Protein 4QRK (pdb70)

B-factor: mean 39.89, std 17.58, range [16.45, 137.85]

Foldseek 3Di:
DWDKDKDFDAQVQAQAEEEEEAAEEAEEEEEADDDGQMKMKTWRDPQQPKDWDWDHDPNYIYIYIHGRDPVDDDDDPPPTHTYMHYYGHQPGEYEYEYEYHYYEYEYECQRHLYAEYHYEEYYEAEYENAHPHPAAHEYEYEYEAEEYEYEYHQPAKEKEQEEEQAEEEAEPQWDDDPHRITIHPRHPPHPYYYYYYYYYHHYYYYYYYD

Radius of gyration: 17.52 Å; Cα contacts (8 Å, |Δi|>4): 614; chains: 1; bounding box: 45×30×48 Å

Structure (mmCIF, N/CA/C/O backbone):
data_4QRK
#
_entry.id   4QRK
#
_cell.length_a   72.348
_cell.length_b   72.348
_cell.length_c   109.470
_cell.angle_alpha   90.000
_cell.angle_beta   90.000
_cell.angle_gamma   120.000
#
_symmetry.space_group_name_H-M   'P 61'
#
loop_
_entity.id
_entity.type
_entity.pdbx_description
1 polymer 'Hypothetical protein'
2 non-polymer 'CALCIUM ION'
3 non-polymer 'ACETATE ION'
4 water water
#
loop_
_atom_site.group_PDB
_atom_site.id
_atom_site.type_symbol
_atom_site.label_atom_id
_atom_site.label_alt_id
_atom_site.label_comp_id
_atom_site.label_asym_id
_atom_site.label_entity_id
_atom_site.label_seq_id
_atom_site.pdbx_PDB_ins_code
_atom_site.Cartn_x
_atom_site.Cartn_y
_atom_site.Cartn_z
_atom_site.occupancy
_atom_site.B_iso_or_equiv
_atom_site.auth_seq_id
_atom_site.auth_comp_id
_atom_site.auth_asym_id
_atom_site.auth_atom_id
_atom_site.pdbx_PDB_model_num
ATOM 1 N N . LYS A 1 9 ? -0.089 9.159 -4.324 1.00 67.32 36 LYS A N 1
ATOM 2 C CA . LYS A 1 9 ? 1.328 8.794 -4.293 1.00 61.58 36 LYS A CA 1
ATOM 3 C C . LYS A 1 9 ? 2.161 9.979 -3.813 1.00 45.63 36 LYS A C 1
ATOM 4 O O . LYS A 1 9 ? 2.177 11.034 -4.447 1.00 47.62 36 LYS A O 1
ATOM 10 N N . PRO A 1 10 ? 2.864 9.814 -2.690 1.00 47.46 37 PRO A N 1
ATOM 11 C CA . PRO A 1 10 ? 3.708 10.936 -2.261 1.00 40.41 37 PRO A CA 1
ATOM 12 C C . PRO A 1 10 ? 4.891 11.125 -3.207 1.00 36.69 37 PRO A C 1
ATOM 13 O O . PRO A 1 10 ? 5.252 10.199 -3.941 1.00 34.94 37 PRO A O 1
ATOM 17 N N . LYS A 1 11 ? 5.502 12.306 -3.188 1.00 37.04 38 LYS A N 1
ATOM 18 C CA . LYS A 1 11 ? 6.769 12.512 -3.895 1.00 32.20 38 LYS A CA 1
ATOM 19 C C . LYS A 1 11 ? 7.885 11.720 -3.240 1.00 31.05 38 LYS A C 1
ATOM 20 O O . LYS A 1 11 ? 7.958 11.628 -2.007 1.00 27.73 38 LYS A O 1
ATOM 26 N N . GLU A 1 12 ? 8.762 11.165 -4.065 1.00 28.58 39 GLU A N 1
ATOM 27 C CA . GLU A 1 12 ? 9.966 10.494 -3.586 1.00 26.96 39 GLU A CA 1
ATOM 28 C C . GLU A 1 12 ? 11.178 10.976 -4.314 1.00 31.58 39 GLU A C 1
ATOM 29 O O . GLU A 1 12 ? 11.156 11.089 -5.543 1.00 30.23 39 GLU A O 1
ATOM 35 N N . GLU A 1 13 ? 12.236 11.246 -3.546 1.00 26.82 40 GLU A N 1
ATOM 36 C CA . GLU A 1 13 ? 13.462 11.826 -4.077 1.00 25.29 40 GLU A CA 1
ATOM 37 C C . GLU A 1 13 ? 14.641 11.272 -3.353 1.00 24.93 40 GLU A C 1
ATOM 38 O O . GLU A 1 13 ? 14.558 11.021 -2.141 1.00 23.89 40 GLU A O 1
ATOM 44 N N . ILE A 1 14 ? 15.720 11.123 -4.096 1.00 23.94 41 ILE A N 1
ATOM 45 C CA A ILE A 1 14 ? 17.019 10.801 -3.542 0.50 26.91 41 ILE A CA 1
ATOM 46 C CA B ILE A 1 14 ? 17.024 10.811 -3.527 0.50 26.27 41 ILE A CA 1
ATOM 47 C C . ILE A 1 14 ? 17.934 12.015 -3.688 1.00 29.35 41 ILE A C 1
ATOM 48 O O . ILE A 1 14 ? 17.899 12.720 -4.709 1.00 28.14 41 ILE A O 1
ATOM 57 N N . LYS A 1 15 ? 18.743 12.253 -2.671 1.00 27.98 42 LYS A N 1
ATOM 58 C CA . LYS A 1 15 ? 19.745 13.328 -2.716 1.00 26.77 42 LYS A CA 1
ATOM 59 C C . LYS A 1 15 ? 21.029 12.706 -2.267 1.00 25.56 42 LYS A C 1
ATOM 60 O O . LYS A 1 15 ? 21.048 11.958 -1.300 1.00 30.47 42 LYS A O 1
ATOM 66 N N . ILE A 1 16 ? 22.093 12.992 -2.988 1.00 28.82 43 ILE A N 1
ATOM 67 C CA . ILE A 1 16 ? 23.407 12.460 -2.680 1.00 29.24 43 ILE A CA 1
ATOM 68 C C . ILE A 1 16 ? 24.375 13.626 -2.664 1.00 35.79 43 ILE A C 1
ATOM 69 O O . ILE A 1 16 ? 24.387 14.441 -3.580 1.00 32.14 43 ILE A O 1
ATOM 74 N N . VAL A 1 17 ? 25.184 13.695 -1.622 1.00 31.52 44 VAL A N 1
ATOM 75 C CA . VAL A 1 17 ? 26.137 14.783 -1.455 1.00 30.09 44 VAL A CA 1
ATOM 76 C C . VAL A 1 17 ? 27.565 14.224 -1.431 1.00 31.77 44 VAL A C 1
ATOM 77 O O . VAL A 1 17 ? 27.861 13.333 -0.641 1.00 31.96 44 VAL A O 1
ATOM 81 N N . GLU A 1 18 ? 28.438 14.723 -2.317 1.00 32.68 45 GLU A N 1
ATOM 82 C CA . GLU A 1 18 ? 29.865 14.317 -2.310 1.00 41.92 45 GLU A CA 1
ATOM 83 C C . GLU A 1 18 ? 30.668 15.288 -1.449 1.00 33.01 45 GLU A C 1
ATOM 84 O O . GLU A 1 18 ? 30.305 16.450 -1.330 1.00 34.47 45 GLU A O 1
ATOM 90 N N . PRO A 1 19 ? 31.771 14.833 -0.849 1.00 39.72 46 PRO A N 1
ATOM 91 C CA . PRO A 1 19 ? 32.404 15.778 0.097 1.00 39.13 46 PRO A CA 1
ATOM 92 C C . PRO A 1 19 ? 32.977 17.047 -0.547 1.00 45.94 46 PRO A C 1
ATOM 93 O O . PRO A 1 19 ? 32.918 18.109 0.076 1.00 36.80 46 PRO A O 1
ATOM 97 N N . ASN A 1 20 ? 33.489 16.937 -1.774 1.00 47.16 47 ASN A N 1
ATOM 98 C CA . ASN A 1 20 ? 34.057 18.087 -2.479 1.00 44.18 47 ASN A CA 1
ATOM 99 C C . ASN A 1 20 ? 35.059 18.884 -1.613 1.00 45.14 47 ASN A C 1
ATOM 100 O O . ASN A 1 20 ? 34.949 20.098 -1.472 1.00 42.48 47 ASN A O 1
ATOM 105 N N . GLY A 1 21 ? 36.014 18.198 -0.995 1.00 45.00 48 GLY A N 1
ATOM 106 C CA . GLY A 1 21 ? 37.025 18.890 -0.212 1.00 43.31 48 GLY A CA 1
ATOM 107 C C . GLY A 1 21 ? 36.776 19.002 1.279 1.00 48.20 48 GLY A C 1
ATOM 108 O O . GLY A 1 21 ? 37.651 19.432 2.008 1.00 45.39 48 GLY A O 1
ATOM 109 N N . ALA A 1 22 ? 35.590 18.643 1.752 1.00 46.89 49 ALA 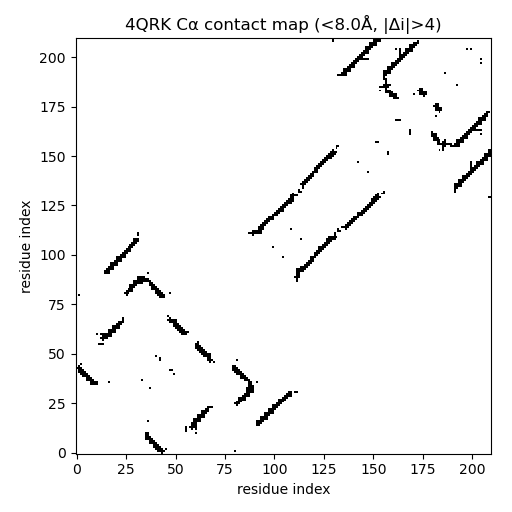A N 1
ATOM 110 C CA . ALA A 1 22 ? 35.316 18.758 3.181 1.00 42.87 49 ALA A CA 1
ATOM 111 C C . ALA A 1 22 ? 36.112 17.684 3.958 1.00 33.37 49 ALA A C 1
ATOM 112 O O . ALA A 1 22 ? 36.277 16.557 3.500 1.00 39.28 49 ALA A O 1
ATOM 114 N N . GLU A 1 23 ? 36.578 18.053 5.139 1.00 35.89 50 GLU A N 1
ATOM 115 C CA . GLU A 1 23 ? 37.280 17.138 6.003 1.00 46.81 50 GLU A CA 1
ATOM 116 C C . GLU A 1 23 ? 36.524 17.013 7.303 1.00 38.58 50 GLU A C 1
ATOM 117 O O . GLU A 1 23 ? 36.905 16.240 8.161 1.00 37.26 50 GLU A O 1
ATOM 123 N N . LYS A 1 24 ? 35.463 17.795 7.453 1.00 34.47 51 LYS A N 1
ATOM 124 C CA . LYS A 1 24 ? 34.549 17.610 8.553 1.00 28.48 51 LYS A CA 1
ATOM 125 C C . LYS A 1 24 ? 33.124 17.864 8.002 1.00 34.40 51 LYS A C 1
ATOM 126 O O . LYS A 1 24 ? 32.948 18.671 7.091 1.00 31.56 51 LYS A O 1
ATOM 132 N N . THR A 1 25 ? 32.136 17.127 8.503 1.00 33.20 52 THR A N 1
ATOM 133 C CA . THR A 1 25 ? 30.720 17.366 8.167 1.00 31.44 52 THR A CA 1
ATOM 134 C C . THR A 1 25 ? 30.033 18.080 9.335 1.00 35.22 52 THR A C 1
ATOM 135 O O . THR A 1 25 ? 30.124 17.643 10.486 1.00 31.12 52 THR A O 1
ATOM 139 N N . LYS A 1 26 ? 29.340 19.171 9.027 1.00 25.56 53 LYS A N 1
ATOM 140 C CA . LYS A 1 26 ? 28.449 19.827 9.989 1.00 31.71 53 LYS A CA 1
ATOM 141 C C . LYS A 1 26 ? 27.030 19.762 9.417 1.00 30.81 53 LYS A C 1
ATOM 142 O O . LYS A 1 26 ? 26.695 20.479 8.491 1.00 28.81 53 LYS A O 1
ATOM 148 N N . LEU A 1 27 ? 26.244 18.839 9.944 1.00 26.29 54 LEU A N 1
ATOM 149 C CA . LEU A 1 27 ? 24.911 18.550 9.437 1.00 30.02 54 LEU A CA 1
ATOM 150 C C . LEU A 1 27 ? 23.905 19.308 10.283 1.00 30.44 54 LEU A C 1
ATOM 151 O O . LEU A 1 27 ? 23.924 19.252 11.527 1.00 28.90 54 LEU A O 1
ATOM 156 N N . ASN A 1 28 ? 23.053 20.068 9.607 1.00 27.08 55 ASN A N 1
ATOM 157 C CA . ASN A 1 28 ? 22.062 20.861 10.298 1.00 26.16 55 ASN A CA 1
ATOM 158 C C . ASN A 1 28 ? 20.711 20.537 9.707 1.00 27.93 55 ASN A C 1
ATOM 159 O O . ASN A 1 28 ? 20.485 20.733 8.515 1.00 31.32 55 ASN A O 1
ATOM 164 N N . LEU A 1 29 ? 19.830 19.967 10.531 1.00 25.88 56 LEU A N 1
ATOM 165 C CA . LEU A 1 29 ? 18.527 19.474 10.061 1.00 27.86 56 LEU A CA 1
ATOM 166 C C . LEU A 1 29 ? 17.363 20.239 10.729 1.00 27.30 56 LEU A C 1
ATOM 167 O O . LEU A 1 29 ? 17.311 20.395 11.951 1.00 28.74 56 LEU A O 1
ATOM 172 N N . ASN A 1 30 ? 16.455 20.756 9.915 1.00 21.84 57 ASN A N 1
ATOM 173 C CA . ASN A 1 30 ? 15.253 21.437 10.419 1.00 27.19 57 ASN A CA 1
ATOM 174 C C . ASN A 1 30 ? 14.050 20.742 9.897 1.00 28.16 57 ASN A C 1
ATOM 175 O O . ASN A 1 30 ? 13.806 20.780 8.705 1.00 28.29 57 ASN A O 1
ATOM 180 N N . PHE A 1 31 ? 13.309 20.099 10.788 1.00 25.93 58 PHE A N 1
ATOM 181 C CA . PHE A 1 31 ? 12.329 19.127 10.366 1.00 30.01 58 PHE A CA 1
ATOM 182 C C . PHE A 1 31 ? 11.076 19.455 11.129 1.00 29.99 58 PHE A C 1
ATOM 183 O O . PHE A 1 31 ? 11.094 19.472 12.347 1.00 28.78 58 PHE A O 1
ATOM 191 N N . GLY A 1 32 ? 9.999 19.748 10.423 1.00 30.48 59 GLY A N 1
ATOM 192 C CA . GLY A 1 32 ? 8.774 20.186 11.054 1.00 26.69 59 GLY A CA 1
ATOM 193 C C . GLY A 1 32 ? 7.964 19.051 11.631 1.00 30.71 59 GLY A C 1
ATOM 194 O O . GLY A 1 32 ? 7.630 19.072 12.811 1.00 28.58 59 GLY A O 1
ATOM 195 N N . VAL A 1 33 ? 7.609 18.069 10.801 1.00 27.16 60 VAL A N 1
ATOM 196 C CA . VAL A 1 33 ? 6.718 17.005 11.252 1.00 27.17 60 VAL A CA 1
ATOM 197 C C . VAL A 1 33 ? 7.006 15.724 10.495 1.00 31.13 60 VAL A C 1
ATOM 198 O O . VAL A 1 33 ? 7.348 15.754 9.313 1.00 31.45 60 VAL A O 1
ATOM 202 N N . GLY A 1 34 ? 6.943 14.602 11.197 1.00 24.70 61 GLY A N 1
ATOM 203 C CA . GLY A 1 34 ? 7.046 13.300 10.569 1.00 23.29 61 GLY A CA 1
ATOM 204 C C . GLY A 1 34 ? 8.092 12.380 11.177 1.00 29.55 61 GLY A C 1
ATOM 205 O O . GLY A 1 34 ? 8.296 12.326 12.391 1.00 26.58 61 GLY A O 1
ATOM 206 N N . LYS A 1 35 ? 8.738 11.605 10.310 1.00 23.20 62 LYS A N 1
ATOM 207 C CA . LYS A 1 35 ? 9.681 10.568 10.742 1.00 25.00 62 LYS A CA 1
ATOM 208 C C . LYS A 1 35 ? 11.045 10.846 10.119 1.00 28.55 62 LYS A C 1
ATOM 209 O O . LYS A 1 35 ? 11.187 11.027 8.909 1.00 28.53 62 LYS A O 1
ATOM 215 N N . LEU A 1 36 ? 12.040 10.945 10.974 1.00 19.77 63 LEU A N 1
ATOM 216 C CA . LEU A 1 36 ? 13.407 11.163 10.535 1.00 25.09 63 LEU A CA 1
ATOM 217 C C . LEU A 1 36 ? 14.255 9.997 11.016 1.00 22.36 63 LEU A C 1
ATOM 218 O O . LEU A 1 36 ? 14.327 9.755 12.216 1.00 26.44 63 LEU A O 1
ATOM 223 N N . ASN A 1 37 ? 14.944 9.328 10.084 1.00 21.74 64 ASN A N 1
ATOM 224 C CA . ASN A 1 37 ? 15.795 8.178 10.363 1.00 26.15 64 ASN A CA 1
ATOM 225 C C . ASN A 1 37 ? 17.191 8.391 9.816 1.00 24.08 64 ASN A C 1
ATOM 226 O O . ASN A 1 37 ? 17.375 8.744 8.654 1.00 26.58 64 ASN A O 1
ATOM 231 N N . ILE A 1 38 ? 18.173 8.241 10.677 1.00 21.66 65 ILE A N 1
ATOM 232 C CA . ILE A 1 38 ? 19.565 8.450 10.297 1.00 19.11 65 ILE A CA 1
ATOM 233 C C . ILE A 1 38 ? 20.387 7.254 10.677 1.00 22.48 65 ILE A C 1
ATOM 234 O O . ILE A 1 38 ? 20.240 6.687 11.787 1.00 24.17 65 ILE A O 1
ATOM 239 N N . SER A 1 39 ? 21.267 6.877 9.763 1.00 22.48 66 SER A N 1
ATOM 240 C CA . SER A 1 39 ? 22.220 5.790 9.992 1.00 24.38 66 SER A CA 1
ATOM 241 C C . SER A 1 39 ? 23.549 6.096 9.363 1.00 24.50 66 SER A C 1
ATOM 242 O O . SER A 1 39 ? 23.715 7.107 8.674 1.00 22.48 66 SER A O 1
ATOM 245 N N . GLY A 1 40 ? 24.507 5.190 9.558 1.00 23.59 67 GLY A N 1
ATOM 246 C CA . GLY A 1 4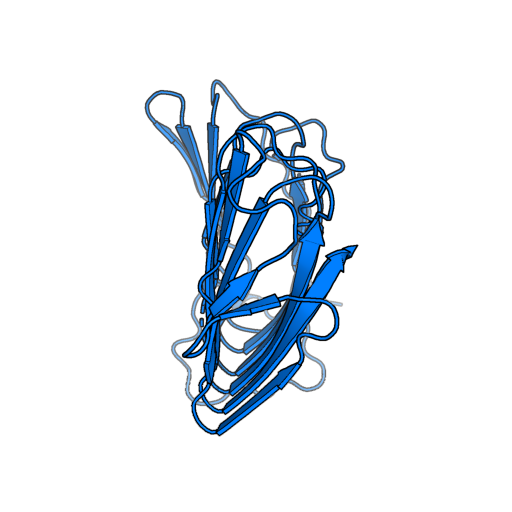0 ? 25.7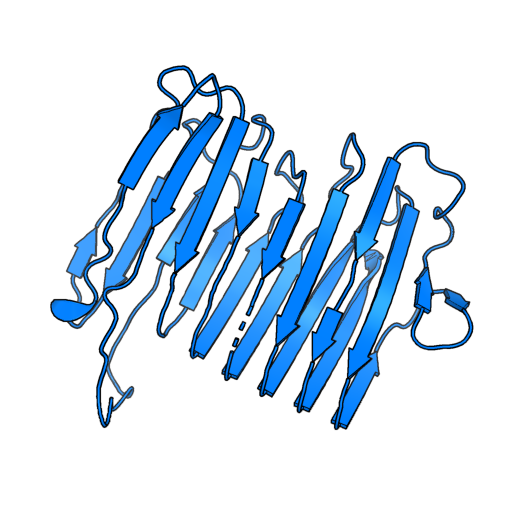00 5.188 8.724 1.00 21.62 67 GLY A CA 1
ATOM 247 C C . GLY A 1 40 ? 25.446 4.456 7.389 1.00 27.81 67 GLY A C 1
ATOM 248 O O . GLY A 1 40 ? 24.343 4.510 6.815 1.00 30.22 67 GLY A O 1
ATOM 249 N N . ASN A 1 41 ? 26.487 3.782 6.912 1.00 30.14 68 ASN A N 1
ATOM 250 C CA . ASN A 1 41 ? 26.464 2.981 5.669 1.00 27.51 68 ASN A CA 1
ATOM 251 C C . ASN A 1 41 ? 26.401 3.782 4.365 1.00 31.81 68 ASN A C 1
ATOM 252 O O . ASN A 1 41 ? 25.661 3.420 3.452 1.00 41.85 68 ASN A O 1
ATOM 257 N N . GLU A 1 42 ? 27.133 4.897 4.282 1.00 31.32 69 GLU A N 1
ATOM 258 C CA . GLU A 1 42 ? 27.198 5.649 3.028 1.00 28.51 69 GLU A CA 1
ATOM 259 C C . GLU A 1 42 ? 28.655 5.889 2.668 1.00 33.23 69 GLU A C 1
ATOM 260 O O . GLU A 1 42 ? 29.449 6.252 3.538 1.00 31.12 69 GLU A O 1
ATOM 266 N N . GLU A 1 43 ? 28.994 5.747 1.384 1.00 32.14 70 GLU A N 1
ATOM 267 C CA . GLU A 1 43 ? 30.365 6.006 0.911 1.00 35.13 70 GLU A CA 1
ATOM 268 C C . GLU A 1 43 ? 30.700 7.478 0.672 1.00 33.36 70 GLU A C 1
ATOM 269 O O . GLU A 1 43 ? 31.815 7.952 0.968 1.00 34.68 70 GLU A O 1
ATOM 275 N N . LYS A 1 44 ? 29.747 8.201 0.109 1.00 28.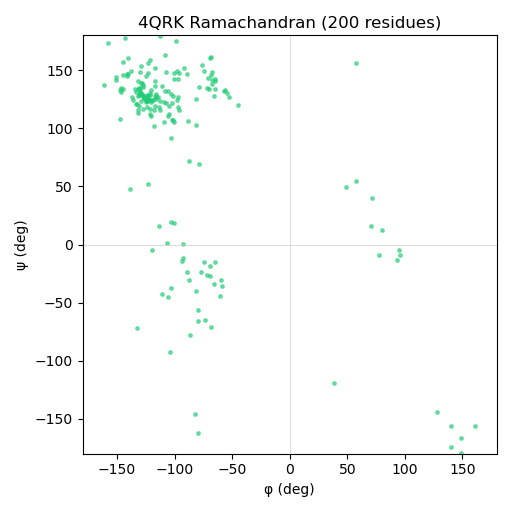15 71 LYS A N 1
ATOM 276 C CA . LYS A 1 44 ? 29.907 9.636 -0.117 1.00 27.49 71 LYS A CA 1
ATOM 277 C C . LYS A 1 44 ? 29.628 10.347 1.223 1.00 28.97 71 LYS A C 1
ATOM 278 O O . LYS A 1 44 ? 29.678 9.722 2.263 1.00 32.28 71 LYS A O 1
ATOM 284 N N . LEU A 1 45 ? 29.356 11.645 1.214 1.00 31.54 72 LEU A N 1
ATOM 285 C CA . LEU A 1 45 ? 29.162 12.364 2.469 1.00 25.16 72 LEU A CA 1
ATOM 286 C C . LEU A 1 45 ? 27.832 11.984 3.140 1.00 30.49 72 LEU A C 1
ATOM 287 O O . LEU A 1 45 ? 27.780 11.680 4.346 1.00 30.12 72 LEU A O 1
ATOM 300 N N . LYS A 1 47 ? 23.650 10.360 1.821 1.00 21.44 74 LYS A N 1
ATOM 301 C CA . LYS A 1 47 ? 22.661 9.971 0.848 1.00 25.88 74 LYS A CA 1
ATOM 302 C C . LYS A 1 47 ? 21.355 9.974 1.593 1.00 27.12 74 LYS A C 1
ATOM 303 O O . LYS A 1 47 ? 21.261 9.512 2.739 1.00 25.43 74 LYS A O 1
ATOM 309 N N . GLY A 1 48 ? 20.326 10.493 0.963 1.00 29.00 75 GLY A N 1
ATOM 310 C CA . GLY A 1 48 ? 19.034 10.497 1.604 1.00 27.69 75 GLY A CA 1
ATOM 311 C C . GLY A 1 48 ? 17.915 10.185 0.650 1.00 24.31 75 GLY A C 1
ATOM 312 O O . GLY A 1 48 ? 17.975 10.533 -0.533 1.00 24.83 75 GLY A O 1
ATOM 313 N N . LYS A 1 49 ? 16.896 9.511 1.171 1.00 24.31 76 LYS A N 1
ATOM 314 C CA . LYS A 1 49 ? 15.626 9.347 0.477 1.00 24.23 76 LYS A CA 1
ATOM 315 C C . LYS A 1 49 ? 14.517 10.086 1.246 1.00 23.04 76 LYS A C 1
ATOM 316 O O . LYS A 1 49 ? 14.323 9.869 2.448 1.00 24.62 76 LYS A O 1
ATOM 322 N N . PHE A 1 50 ? 13.801 10.943 0.535 1.00 22.30 77 PHE A N 1
ATOM 323 C CA . PHE A 1 50 ? 12.843 11.855 1.145 1.00 19.85 77 PHE A CA 1
ATOM 324 C C . PHE A 1 50 ? 11.512 11.543 0.524 1.00 26.90 77 PHE A C 1
ATOM 325 O O . PHE A 1 50 ? 11.398 11.439 -0.717 1.00 29.38 77 PHE A O 1
ATOM 333 N N . ILE A 1 51 ? 10.526 11.334 1.395 1.00 21.07 78 ILE A N 1
ATOM 334 C CA . ILE A 1 51 ? 9.153 11.033 0.981 1.00 23.45 78 ILE A CA 1
ATOM 335 C C . ILE A 1 51 ? 8.220 12.055 1.591 1.00 29.07 78 ILE A C 1
ATOM 336 O O . ILE A 1 51 ? 8.245 12.294 2.802 1.00 26.72 78 ILE A O 1
ATOM 341 N N . TYR A 1 52 ? 7.440 12.717 0.751 1.00 26.17 79 TYR A N 1
ATOM 342 C CA . TYR A 1 52 ? 6.597 13.809 1.250 1.00 30.04 79 TYR A CA 1
ATOM 343 C C . TYR A 1 52 ? 5.302 13.888 0.443 1.00 33.87 79 TYR A C 1
ATOM 344 O O . TYR A 1 52 ? 5.335 13.816 -0.772 1.00 24.45 79 TYR A O 1
ATOM 353 N N . SER A 1 53 ? 4.160 13.999 1.126 1.00 29.08 80 SER A N 1
ATOM 354 C CA . SER A 1 53 ? 2.877 13.984 0.452 1.00 32.25 80 SER A CA 1
ATOM 355 C C . SER A 1 53 ? 2.356 15.374 0.110 1.00 31.84 80 SER A C 1
ATOM 356 O O . SER A 1 53 ? 1.428 15.515 -0.673 1.00 33.57 80 SER A O 1
ATOM 359 N N . GLU A 1 54 ? 2.949 16.399 0.701 1.00 30.34 81 GLU A N 1
ATOM 360 C CA . GLU A 1 54 ? 2.514 17.767 0.491 1.00 33.60 81 GLU A CA 1
ATOM 361 C C . GLU A 1 54 ? 3.669 18.480 -0.181 1.00 41.00 81 GLU A C 1
ATOM 362 O O . GLU A 1 54 ? 4.790 18.465 0.332 1.00 29.34 81 GLU A O 1
AT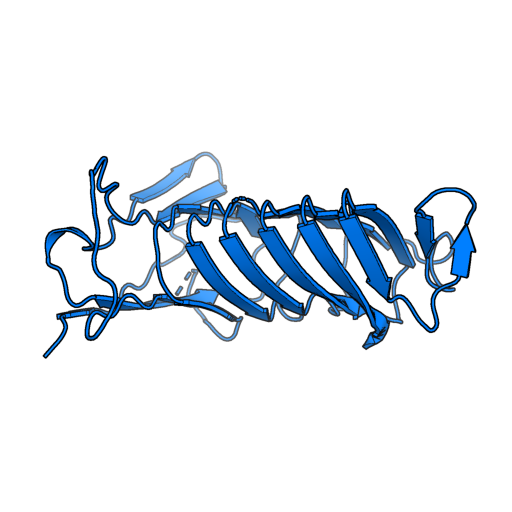OM 368 N N . ASN A 1 55 ? 3.396 19.117 -1.317 1.00 40.97 82 ASN A N 1
ATOM 369 C CA . ASN A 1 55 ? 4.447 19.785 -2.076 1.00 38.81 82 ASN A CA 1
ATOM 370 C C . ASN A 1 55 ? 5.137 20.852 -1.277 1.00 35.97 82 ASN A C 1
ATOM 371 O O . ASN A 1 55 ? 6.319 21.093 -1.454 1.00 39.08 82 ASN A O 1
ATOM 376 N N . GLU A 1 56 ? 4.416 21.466 -0.359 1.00 39.23 83 GLU A N 1
ATOM 377 C CA . GLU A 1 56 ? 5.005 22.481 0.506 1.00 43.68 83 GLU A CA 1
ATOM 378 C C . GLU A 1 56 ? 6.079 21.931 1.450 1.00 46.72 83 GLU A C 1
ATOM 379 O O . GLU A 1 56 ? 6.808 22.690 2.068 1.00 45.58 83 GLU A O 1
ATOM 385 N N . TRP A 1 57 ? 6.150 20.617 1.616 1.00 46.23 84 TRP A N 1
ATOM 386 C CA . TRP A 1 57 ? 7.121 20.028 2.550 1.00 29.48 84 TRP A CA 1
ATOM 387 C C . TRP A 1 57 ? 8.444 19.645 1.858 1.00 28.85 84 TRP A C 1
ATOM 388 O O . TRP A 1 57 ? 9.369 19.153 2.524 1.00 31.97 84 TRP A O 1
ATOM 399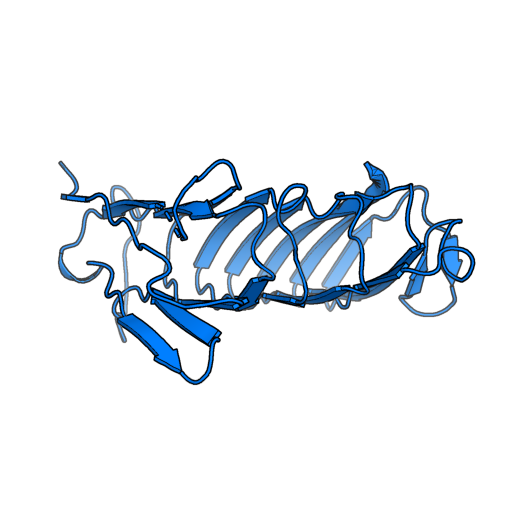 N N . LYS A 1 58 ? 8.513 19.899 0.546 1.00 30.45 85 LYS A N 1
ATOM 400 C CA . LYS A 1 58 ? 9.673 19.585 -0.287 1.00 30.07 85 LYS A CA 1
ATOM 401 C C . LYS A 1 58 ? 10.926 19.999 0.432 1.00 32.91 85 LYS A C 1
ATOM 402 O O . LYS A 1 58 ? 11.082 21.173 0.763 1.00 28.94 85 LYS A O 1
ATOM 408 N N . PRO A 1 59 ? 11.826 19.044 0.703 1.00 27.22 86 PRO A N 1
ATOM 409 C CA . PRO A 1 59 ? 13.006 19.439 1.473 1.00 26.64 86 PRO A CA 1
ATOM 410 C C . PRO A 1 59 ? 13.920 20.357 0.664 1.00 30.66 86 PRO A C 1
ATOM 411 O O . PRO A 1 59 ? 14.030 20.239 -0.578 1.00 27.44 86 PRO A O 1
ATOM 415 N N . GLU A 1 60 ? 14.544 21.286 1.373 1.00 33.84 87 GLU A N 1
ATOM 416 C CA . GLU A 1 60 ? 15.519 22.235 0.784 1.00 47.46 87 GLU A CA 1
ATOM 417 C C . GLU A 1 60 ? 16.942 21.864 1.279 1.00 39.72 87 GLU A C 1
ATOM 418 O O . GLU A 1 60 ? 17.217 21.818 2.498 1.00 31.89 87 GLU A O 1
ATOM 424 N N . ILE A 1 61 ? 17.848 21.592 0.367 1.00 32.69 88 ILE A N 1
ATOM 425 C CA . ILE A 1 61 ? 19.205 21.245 0.747 1.00 34.27 88 ILE A CA 1
ATOM 426 C C . ILE A 1 61 ? 20.173 22.354 0.361 1.00 38.68 88 ILE A C 1
ATOM 427 O O . ILE A 1 61 ? 20.093 22.903 -0.714 1.00 35.98 88 ILE A O 1
ATOM 432 N N . LYS A 1 62 ? 21.083 22.664 1.268 1.00 27.81 89 LYS A N 1
ATOM 433 C CA . LYS A 1 62 ? 22.139 23.613 1.015 1.00 32.81 89 LYS A CA 1
ATOM 434 C C . LYS A 1 62 ? 23.438 22.969 1.430 1.00 33.00 89 LYS A C 1
ATOM 435 O O . LYS A 1 62 ? 23.529 22.434 2.527 1.00 28.43 89 LYS A O 1
ATOM 441 N N . TYR A 1 63 ? 24.450 22.991 0.562 1.00 28.82 90 TYR A N 1
ATOM 442 C CA . TYR A 1 63 ? 25.755 22.463 0.962 1.00 32.96 90 TYR A CA 1
ATOM 443 C C . TYR A 1 63 ? 26.879 23.386 0.518 1.00 32.71 90 TYR A C 1
ATOM 444 O O . TYR A 1 63 ? 26.967 23.693 -0.657 1.00 30.95 90 TYR A O 1
ATOM 453 N N . GLU A 1 64 ? 27.721 23.824 1.456 1.00 30.68 91 GLU A N 1
ATOM 454 C CA . GLU A 1 64 ? 28.923 24.565 1.076 1.00 37.58 91 GLU A CA 1
ATOM 455 C C . GLU A 1 64 ? 30.077 24.087 1.900 1.00 32.72 91 GLU A C 1
ATOM 456 O O . GLU A 1 64 ? 29.914 23.640 3.020 1.00 35.99 91 GLU A O 1
ATOM 462 N N . VAL A 1 65 ? 31.254 24.152 1.319 1.00 37.64 92 VAL A N 1
ATOM 463 C CA . VAL A 1 65 ? 32.462 23.814 2.049 1.00 36.04 92 VAL A CA 1
ATOM 464 C C . VAL A 1 65 ? 33.159 25.112 2.378 1.00 40.70 92 VAL A C 1
ATOM 465 O O . VAL A 1 65 ? 33.595 25.817 1.478 1.00 37.28 92 VAL A O 1
ATOM 469 N N . LYS A 1 66 ? 33.201 25.433 3.665 1.00 43.70 93 LYS A N 1
ATOM 470 C CA . LYS A 1 66 ? 33.901 26.595 4.176 1.00 49.20 93 LYS A CA 1
ATOM 471 C C . LYS A 1 66 ? 35.118 26.121 4.939 1.00 61.00 93 LYS A C 1
ATOM 472 O O . LYS A 1 66 ? 34.965 25.601 6.053 1.00 42.78 93 LYS A O 1
ATOM 478 N N . ASP A 1 67 ? 36.311 26.278 4.369 1.00 71.36 94 ASP A N 1
ATOM 479 C CA . ASP A 1 67 ? 37.526 26.043 5.141 1.00 79.02 94 ASP A CA 1
ATOM 480 C C . ASP A 1 67 ? 37.525 24.617 5.704 1.00 72.16 94 ASP A C 1
ATOM 481 O O . ASP A 1 67 ? 37.619 24.392 6.918 1.00 73.89 94 ASP A O 1
ATOM 486 N N . LYS A 1 68 ? 37.358 23.665 4.801 1.00 58.51 95 LYS A N 1
ATOM 487 C CA . LYS A 1 68 ? 37.469 22.237 5.100 1.00 56.97 95 LYS A CA 1
ATOM 488 C C . LYS A 1 68 ? 36.225 21.675 5.809 1.00 41.25 95 LYS A C 1
ATOM 489 O O . LYS A 1 68 ? 36.089 20.462 5.936 1.00 42.88 95 LYS A O 1
ATOM 495 N N . ASP A 1 69 ? 35.309 22.543 6.229 1.00 38.78 96 ASP A N 1
ATOM 496 C CA . ASP A 1 69 ? 34.071 22.100 6.879 1.00 39.01 96 ASP A CA 1
ATOM 497 C C . ASP A 1 69 ? 32.947 22.046 5.858 1.00 30.73 96 ASP A C 1
ATOM 498 O O . ASP A 1 69 ? 32.573 23.081 5.303 1.00 43.47 96 ASP A O 1
ATOM 503 N N . GLY A 1 70 ? 32.392 20.859 5.631 1.00 29.01 97 GLY A N 1
ATOM 504 C CA . GLY A 1 70 ? 31.204 20.728 4.818 1.00 31.98 97 GLY A CA 1
ATOM 505 C C . GLY A 1 70 ? 29.917 21.042 5.581 1.00 39.19 97 GLY A C 1
ATOM 506 O O . GLY A 1 70 ? 29.418 20.217 6.356 1.00 37.32 97 GLY A O 1
ATOM 507 N N . GLU A 1 71 ? 29.376 22.234 5.341 1.00 32.78 98 GLU A N 1
ATOM 508 C CA . GLU A 1 71 ? 28.144 22.672 5.976 1.00 34.68 98 GLU A CA 1
ATOM 509 C C . GLU A 1 71 ? 26.943 22.241 5.161 1.00 30.27 98 GLU A C 1
ATOM 510 O O . GLU A 1 71 ? 26.691 22.771 4.095 1.00 30.27 98 GLU A O 1
ATOM 516 N N . LEU A 1 72 ? 26.248 21.224 5.682 1.00 29.86 99 LEU A N 1
ATOM 517 C CA . LEU A 1 72 ? 25.121 20.594 5.008 1.00 29.28 99 LEU A CA 1
ATOM 518 C C . LEU A 1 72 ? 23.866 20.879 5.798 1.00 23.73 99 LEU A C 1
ATOM 519 O O . LEU A 1 72 ? 23.723 20.448 6.947 1.00 25.71 99 LEU A O 1
ATOM 524 N N . GLU A 1 73 ? 22.940 21.567 5.156 1.00 29.14 100 GLU A N 1
ATOM 525 C CA . GLU A 1 73 ? 21.708 21.901 5.803 1.00 23.30 100 GLU A CA 1
ATOM 526 C C . GLU A 1 73 ? 20.528 21.317 5.046 1.00 22.40 100 GLU A C 1
ATOM 527 O O . GLU A 1 73 ? 20.406 21.459 3.838 1.00 27.33 100 GLU A O 1
ATOM 533 N N . ILE A 1 74 ? 19.626 20.694 5.773 1.00 22.46 101 ILE A N 1
ATOM 534 C CA . ILE A 1 74 ? 18.431 20.143 5.150 1.00 23.20 101 ILE A CA 1
ATOM 535 C C . ILE A 1 74 ? 17.254 20.657 5.947 1.00 29.05 101 ILE A C 1
ATOM 536 O O . ILE A 1 74 ? 17.182 20.454 7.166 1.00 30.04 101 ILE A O 1
ATOM 541 N N . SER A 1 75 ? 16.329 21.322 5.264 1.00 27.67 102 SER A N 1
ATOM 542 C CA A SER A 1 75 ? 15.187 21.939 5.923 0.50 27.04 102 SER A CA 1
ATOM 543 C CA B SER A 1 75 ? 15.191 21.937 5.937 0.50 27.76 102 SER A CA 1
ATOM 544 C C . SER A 1 75 ? 13.859 21.634 5.255 1.00 38.49 102 SER A C 1
ATOM 545 O O . SER A 1 75 ? 13.768 21.668 4.031 1.00 31.37 102 SER A O 1
ATOM 550 N N . GLN A 1 76 ? 12.851 21.276 6.078 1.00 38.48 103 GLN A N 1
ATOM 551 C CA . GLN A 1 76 ? 11.450 21.133 5.631 1.00 35.13 103 GLN A CA 1
ATOM 552 C C . GLN A 1 76 ? 10.924 22.551 5.633 1.00 41.23 103 GLN A C 1
ATOM 553 O O . GLN A 1 76 ? 11.034 23.226 6.666 1.00 46.81 103 GLN A O 1
ATOM 559 N N . PRO A 1 77 ? 10.380 23.037 4.503 1.00 42.29 104 PRO A N 1
ATOM 560 C CA . PRO A 1 77 ? 9.828 24.396 4.540 1.00 45.45 104 PRO A CA 1
ATOM 561 C C . PRO A 1 77 ? 8.840 24.539 5.707 1.00 73.73 104 PRO A C 1
ATOM 562 O O . PRO A 1 77 ? 7.905 23.717 5.882 1.00 63.43 104 PRO A O 1
ATOM 566 N N . GLY A 1 78 ? 9.078 25.565 6.521 1.00 85.99 105 GLY A N 1
ATOM 567 C CA . GLY A 1 78 ? 8.171 25.882 7.596 1.00 92.09 105 GLY A CA 1
ATOM 568 C C . GLY A 1 78 ? 6.790 26.099 7.017 1.00 101.18 105 GLY A C 1
ATOM 569 O O . GLY A 1 78 ? 6.621 26.761 5.981 1.00 93.57 105 GLY A O 1
ATOM 570 N N . LEU A 1 79 ? 5.805 25.483 7.654 1.00 114.10 106 LEU A N 1
ATOM 571 C CA . LEU A 1 79 ? 4.442 25.945 7.509 1.00 127.97 106 LEU A CA 1
ATOM 572 C C . LEU A 1 79 ? 4.192 26.762 8.768 1.00 126.55 106 LEU A C 1
ATOM 573 O O . LEU A 1 79 ? 4.086 26.208 9.859 1.00 132.90 106 LEU A O 1
ATOM 578 N N . LYS A 1 80 ? 4.172 28.085 8.611 1.00 122.82 107 LYS A N 1
ATOM 579 C CA . LYS A 1 80 ? 3.924 29.005 9.720 1.00 122.70 107 LYS A CA 1
ATOM 580 C C . LYS A 1 80 ? 2.561 28.672 10.318 1.00 125.03 107 LYS A C 1
ATOM 581 O O . LYS A 1 80 ? 2.350 28.798 11.524 1.00 117.06 107 LYS A O 1
ATOM 583 N N . SER A 1 81 ? 1.644 28.282 9.429 1.00 126.48 108 SER A N 1
ATOM 584 C CA . SER A 1 81 ? 0.433 27.524 9.754 1.00 117.78 108 SER A CA 1
ATOM 585 C C . SER A 1 81 ? -0.544 28.100 10.766 1.00 110.22 108 SER A C 1
ATOM 586 O O . SER A 1 81 ? -0.216 28.928 11.619 1.00 114.47 108 SER A O 1
ATOM 589 N N . GLY A 1 82 ? -1.775 27.633 10.614 1.00 94.24 109 GLY A N 1
ATOM 590 C CA . GLY A 1 82 ? -2.703 27.497 11.710 1.00 78.14 109 GLY A CA 1
ATOM 591 C C . GLY A 1 82 ? -2.688 25.999 11.960 1.00 71.82 109 GLY A C 1
ATOM 592 O O . GLY A 1 82 ? -1.803 25.495 12.652 1.00 65.49 109 GLY A O 1
ATOM 593 N N . ASN A 1 83 ? -3.616 25.290 11.319 1.00 64.74 110 ASN A N 1
ATOM 594 C CA . ASN A 1 83 ? -3.792 23.856 11.496 1.00 57.63 110 ASN A CA 1
ATOM 595 C C . ASN A 1 83 ? -3.092 22.996 10.408 1.00 53.78 110 ASN A C 1
ATOM 596 O O . ASN A 1 83 ? -3.011 23.375 9.238 1.00 47.08 110 ASN A O 1
ATOM 601 N N . VAL A 1 84 ? -2.537 21.860 10.815 1.00 38.66 111 VAL A N 1
ATOM 602 C CA . VAL A 1 84 ? -2.271 20.772 9.888 1.00 37.54 111 VAL A CA 1
ATOM 603 C C . VAL A 1 84 ? -2.927 19.470 10.352 1.00 32.09 111 VAL A C 1
ATOM 604 O O . VAL A 1 84 ? -2.690 19.009 11.476 1.00 31.44 111 VAL A O 1
ATOM 608 N N . SER A 1 85 ? -3.749 18.881 9.500 1.00 32.51 112 SER A N 1
ATOM 609 C CA A SER A 1 85 ? -4.308 17.569 9.788 0.50 36.17 112 SER A CA 1
ATOM 610 C CA B SER A 1 85 ? -4.314 17.572 9.779 0.50 36.18 112 SER A CA 1
ATOM 611 C C . SER A 1 85 ? -3.337 16.518 9.299 1.00 34.89 112 SER A C 1
ATOM 612 O O . SER A 1 85 ? -2.947 16.494 8.115 1.00 34.52 112 SER A O 1
ATOM 617 N N . LEU A 1 86 ? -2.938 15.633 10.195 1.00 28.21 113 LEU A N 1
ATOM 618 C CA . LEU A 1 86 ? -1.858 14.688 9.854 1.00 26.17 113 LEU A CA 1
ATOM 619 C C . LEU A 1 86 ? -2.297 13.373 9.226 1.00 30.07 113 LEU A C 1
ATOM 620 O O . LEU A 1 86 ? -1.506 12.751 8.540 1.00 28.90 113 LEU A O 1
ATOM 625 N N . ASN A 1 87 ? -3.549 12.943 9.454 1.00 29.39 114 ASN A N 1
ATOM 626 C CA . ASN A 1 87 ? -3.993 11.661 8.913 1.00 34.94 114 ASN A CA 1
ATOM 627 C C . ASN A 1 87 ? -3.847 11.604 7.408 1.00 35.38 114 ASN A C 1
ATOM 628 O O . ASN A 1 87 ? -4.245 12.536 6.682 1.00 33.55 114 ASN A O 1
ATOM 633 N N . ASN A 1 88 ? -3.255 10.504 6.962 1.00 35.97 115 ASN A N 1
ATOM 634 C CA . ASN A 1 88 ? -3.087 10.243 5.539 1.00 39.25 115 ASN A CA 1
ATOM 635 C C . ASN A 1 88 ? -2.061 11.165 4.879 1.00 47.49 115 ASN A C 1
ATOM 636 O O . ASN A 1 88 ? -2.024 11.259 3.657 1.00 38.65 115 ASN A O 1
ATOM 641 N N . LYS A 1 89 ? -1.231 11.838 5.679 1.00 31.73 116 LYS A N 1
ATOM 642 C CA . LYS A 1 89 ? -0.120 12.583 5.110 1.00 30.18 116 LYS A CA 1
ATOM 643 C C . LYS A 1 89 ? 1.144 11.825 5.475 1.00 26.75 116 LYS A C 1
ATOM 644 O O . LYS A 1 89 ? 1.129 10.967 6.338 1.00 34.66 116 LYS A O 1
ATOM 650 N N . ARG A 1 90 ? 2.233 12.125 4.786 1.00 30.53 117 ARG A N 1
ATOM 651 C CA . ARG A 1 90 ? 3.505 11.444 4.981 1.00 30.54 117 ARG A CA 1
ATOM 652 C C . ARG A 1 90 ? 4.642 12.413 4.804 1.00 32.66 117 ARG A C 1
ATOM 653 O O . ARG A 1 90 ? 4.665 13.191 3.843 1.00 28.98 117 ARG A O 1
ATOM 661 N N . ASN A 1 91 ? 5.575 12.362 5.733 1.00 24.84 118 ASN A N 1
ATOM 662 C CA . ASN A 1 91 ? 6.826 13.098 5.622 1.00 26.62 118 ASN A CA 1
ATOM 663 C C . ASN A 1 91 ? 7.923 12.310 6.292 1.00 29.64 118 ASN A C 1
ATOM 664 O O . ASN A 1 91 ? 8.005 12.217 7.531 1.00 24.10 118 ASN A O 1
ATOM 669 N N . GLU A 1 92 ? 8.795 11.752 5.477 1.00 23.70 119 GLU A N 1
ATOM 670 C CA A GLU A 1 92 ? 9.830 10.854 5.967 0.50 23.28 119 GLU A CA 1
ATOM 671 C CA B GLU A 1 92 ? 9.833 10.866 5.965 0.50 22.29 119 GLU A CA 1
ATOM 672 C C . GLU A 1 92 ? 11.179 11.168 5.310 1.00 23.10 119 GLU A C 1
ATOM 673 O O . GLU A 1 92 ? 11.275 11.307 4.087 1.00 25.08 119 GLU A O 1
ATOM 684 N N . TRP A 1 93 ? 12.212 11.273 6.154 1.00 19.53 120 TRP A N 1
ATOM 685 C CA . TRP A 1 93 ? 13.568 11.470 5.710 1.00 25.24 120 TRP A CA 1
ATOM 686 C C . TRP A 1 93 ? 14.406 10.296 6.209 1.00 25.92 120 TRP A C 1
ATOM 687 O O . TRP A 1 93 ? 14.494 10.002 7.417 1.00 25.85 120 TRP A O 1
ATOM 698 N N . ASN A 1 94 ? 15.033 9.624 5.273 1.00 21.24 121 ASN A N 1
ATOM 699 C CA . ASN A 1 94 ? 15.892 8.493 5.614 1.00 19.59 121 ASN A CA 1
ATOM 700 C C . ASN A 1 94 ? 17.275 8.786 5.126 1.00 25.25 121 ASN A C 1
ATOM 701 O O . ASN A 1 94 ? 17.495 8.860 3.931 1.00 24.65 121 ASN A O 1
ATOM 706 N N . ILE A 1 95 ? 18.191 9.019 6.057 1.00 24.27 122 ILE A N 1
ATOM 707 C CA . ILE A 1 95 ? 19.504 9.560 5.747 1.00 20.53 122 ILE A CA 1
ATOM 708 C C . ILE A 1 95 ? 20.629 8.579 6.082 1.00 21.18 122 ILE A C 1
ATOM 709 O O . ILE A 1 95 ? 20.644 8.022 7.187 1.00 24.56 122 ILE A O 1
ATOM 714 N N . ASN A 1 96 ? 21.536 8.346 5.128 1.00 23.39 123 ASN A N 1
ATOM 715 C CA . ASN A 1 96 ? 22.734 7.542 5.386 1.00 23.35 123 ASN A CA 1
ATOM 716 C C . ASN A 1 96 ? 23.940 8.476 5.401 1.00 22.82 123 ASN A C 1
ATOM 717 O O . ASN A 1 96 ? 24.116 9.296 4.473 1.00 28.63 123 ASN A O 1
ATOM 722 N N . LEU A 1 97 ? 24.788 8.337 6.417 1.00 23.23 124 LEU A N 1
ATOM 723 C CA . LEU A 1 97 ? 25.934 9.219 6.601 1.00 22.93 124 LEU A CA 1
ATOM 724 C C . LEU A 1 97 ? 27.276 8.478 6.499 1.00 29.59 124 LEU A C 1
ATOM 725 O O . LEU A 1 97 ? 27.389 7.294 6.829 1.00 25.45 124 LEU A O 1
ATOM 730 N N . ASN A 1 98 ? 28.296 9.222 6.085 1.00 26.44 125 ASN A N 1
ATOM 731 C CA . ASN A 1 98 ? 29.636 8.693 5.959 1.00 26.73 125 ASN A CA 1
ATOM 732 C C . ASN A 1 98 ? 30.135 8.305 7.348 1.00 30.46 125 ASN A C 1
ATOM 733 O O . ASN A 1 98 ? 29.852 9.018 8.322 1.00 27.63 125 ASN A O 1
ATOM 738 N N . GLU A 1 99 ? 30.851 7.184 7.436 1.00 26.94 126 GLU A N 1
ATOM 739 C CA . GLU A 1 99 ? 31.315 6.640 8.719 1.00 31.25 126 GLU A CA 1
ATOM 740 C C . GLU A 1 99 ? 32.719 7.081 9.168 1.00 30.43 126 GLU A C 1
ATOM 741 O O . GLU A 1 99 ? 33.105 6.833 10.335 1.00 33.05 126 GLU A O 1
ATOM 747 N N . LYS A 1 100 ? 33.477 7.711 8.271 1.00 36.47 127 LYS A N 1
ATOM 748 C CA . LYS A 1 100 ? 34.880 8.076 8.568 1.00 34.27 127 LYS A CA 1
ATOM 749 C C . LYS A 1 100 ? 35.070 9.554 8.891 1.00 31.33 127 LYS A C 1
ATOM 750 O O . LYS A 1 100 ? 35.894 9.935 9.748 1.00 32.02 127 LYS A O 1
ATOM 756 N N . ILE A 1 101 ? 34.336 10.398 8.202 1.00 26.95 128 ILE A N 1
ATOM 757 C CA . ILE A 1 101 ? 34.551 11.835 8.349 1.00 27.07 128 ILE A CA 1
ATOM 758 C C . ILE A 1 101 ? 34.088 12.342 9.735 1.00 32.33 128 ILE A C 1
ATOM 759 O O . ILE A 1 101 ? 33.013 11.943 10.224 1.00 24.40 128 ILE A O 1
ATOM 764 N N . PRO A 1 102 ? 34.923 13.176 10.406 1.00 32.60 129 PRO A N 1
ATOM 765 C CA . PRO A 1 102 ? 34.475 13.796 11.661 1.00 31.56 129 PRO A CA 1
ATOM 766 C C . PRO A 1 102 ? 33.162 14.540 11.458 1.00 32.85 129 PRO A C 1
ATOM 767 O O . PRO A 1 102 ? 33.086 15.326 10.520 1.00 30.55 129 PRO A O 1
ATOM 771 N N . THR A 1 103 ? 32.172 14.305 12.326 1.00 28.54 130 THR A N 1
ATOM 772 C CA . THR A 1 103 ? 30.806 14.772 12.099 1.00 28.20 130 THR A CA 1
ATOM 773 C C . THR A 1 103 ? 30.175 15.422 13.328 1.00 28.29 130 THR A C 1
ATOM 774 O O . THR A 1 103 ? 30.269 14.904 14.432 1.00 26.88 130 THR A O 1
ATOM 778 N N . GLU A 1 104 ? 29.552 16.573 13.109 1.00 26.34 131 GLU A N 1
ATOM 779 C CA . GLU A 1 104 ? 28.720 17.244 14.105 1.00 21.39 131 GLU A CA 1
ATOM 780 C C . GLU A 1 104 ? 27.335 17.284 13.536 1.00 27.47 131 GLU A C 1
ATOM 781 O O . GLU A 1 104 ? 27.176 17.466 12.322 1.00 25.64 131 GLU A O 1
ATOM 787 N N . ILE A 1 105 ? 26.340 17.067 14.389 1.00 26.31 132 ILE A N 1
ATOM 788 C CA . ILE A 1 105 ? 24.943 16.995 13.939 1.00 25.69 132 ILE A CA 1
ATOM 789 C C . ILE A 1 105 ? 24.110 17.883 14.829 1.00 23.90 132 ILE A C 1
ATOM 790 O O . ILE A 1 105 ? 24.191 17.785 16.037 1.00 27.06 132 ILE A O 1
ATOM 795 N N . LYS A 1 106 ? 23.329 18.758 14.217 1.00 22.68 133 LYS A N 1
ATOM 796 C CA . LYS A 1 106 ? 22.386 19.563 14.921 1.00 23.22 133 LYS A CA 1
ATOM 797 C C . LYS A 1 106 ? 21.012 19.328 14.323 1.00 28.64 133 LYS A C 1
ATOM 798 O O . LYS A 1 106 ? 20.832 19.367 13.102 1.00 26.86 133 LYS A O 1
ATOM 804 N N . LEU A 1 107 ? 20.061 19.028 15.196 1.00 28.62 134 LEU A N 1
ATOM 805 C CA A LEU A 1 107 ? 18.688 18.721 14.803 0.50 26.47 134 LEU A CA 1
ATOM 806 C CA B LEU A 1 107 ? 18.692 18.762 14.768 0.50 25.96 134 LEU A CA 1
ATOM 807 C C . LEU A 1 107 ? 17.663 19.556 15.562 1.00 20.03 134 LEU A C 1
ATOM 808 O O . LEU A 1 107 ? 17.644 19.556 16.785 1.00 25.98 134 LEU A O 1
ATOM 817 N N . SER A 1 108 ? 16.793 20.214 14.821 1.00 26.39 135 SER A N 1
ATOM 818 C CA A SER A 1 108 ? 15.614 20.843 15.375 0.50 29.43 135 SER A CA 1
ATOM 819 C CA B SER A 1 108 ? 15.600 20.839 15.378 0.50 29.41 135 SER A CA 1
ATOM 820 C C . SER A 1 108 ? 14.405 20.149 14.764 1.00 28.83 135 SER A C 1
ATOM 821 O O . SER A 1 108 ? 14.138 20.292 13.565 1.00 25.23 135 SER A O 1
ATOM 826 N N . LEU A 1 109 ? 13.701 19.408 15.605 1.00 23.49 136 LEU A N 1
ATOM 827 C CA A LEU A 1 109 ? 12.566 18.592 15.218 0.50 27.18 136 LEU A CA 1
ATOM 828 C CA B LEU A 1 109 ? 12.538 18.638 15.174 0.50 25.52 136 LEU A CA 1
ATOM 829 C C . LEU A 1 109 ? 11.293 19.091 15.906 1.00 26.39 136 LEU A C 1
ATOM 830 O O . LEU A 1 109 ? 11.229 19.116 17.132 1.00 26.87 136 LEU A O 1
ATOM 839 N N . GLY A 1 110 ? 10.286 19.472 15.137 1.00 27.75 137 GLY A N 1
ATOM 840 C CA . GLY A 1 110 ? 9.057 20.030 15.708 1.00 25.97 137 GLY A CA 1
ATOM 841 C C . GLY A 1 110 ? 8.219 18.947 16.363 1.00 29.17 137 GLY A C 1
ATOM 842 O O . GLY A 1 110 ? 8.067 18.893 17.574 1.00 27.48 137 GLY A O 1
ATOM 843 N N . THR A 1 111 ? 7.743 18.027 15.551 1.00 24.91 138 THR A N 1
ATOM 844 C CA . THR A 1 111 ? 6.862 16.964 16.009 1.00 21.89 138 THR A CA 1
ATOM 845 C C . THR A 1 111 ? 7.106 15.699 15.214 1.00 27.82 138 THR A C 1
ATOM 846 O O . THR A 1 111 ? 7.124 15.745 13.989 1.00 31.34 138 THR A O 1
ATOM 850 N N . GLY A 1 112 ? 7.191 14.556 15.875 1.00 24.66 139 GLY A N 1
ATOM 851 C CA . GLY A 1 112 ? 7.370 13.308 15.158 1.00 29.22 139 GLY A CA 1
ATOM 852 C C . GLY A 1 112 ? 8.323 12.356 15.835 1.00 31.30 139 GLY A C 1
ATOM 853 O O . GLY A 1 112 ? 8.530 12.446 17.033 1.00 30.25 139 GLY A O 1
ATOM 854 N N . GLU A 1 113 ? 8.905 11.451 15.059 1.00 23.43 140 GLU A N 1
ATOM 855 C CA . GLU A 1 113 ? 9.769 10.420 15.604 1.00 28.42 140 GLU A CA 1
ATOM 856 C C . GLU A 1 113 ? 11.132 10.468 14.978 1.00 29.30 140 GLU A C 1
ATOM 857 O O . GLU A 1 113 ? 11.292 10.452 13.738 1.00 28.64 140 GLU A O 1
ATOM 863 N N . PHE A 1 114 ? 12.125 10.592 15.840 1.00 23.04 141 PHE A N 1
ATOM 864 C CA . PHE A 1 114 ? 13.515 10.659 15.396 1.00 24.94 141 PHE A CA 1
ATOM 865 C C . PHE A 1 114 ? 14.240 9.392 15.860 1.00 25.17 141 PHE A C 1
ATOM 866 O O . PHE A 1 114 ? 14.269 9.074 17.058 1.00 25.35 141 PHE A O 1
ATOM 874 N N . LYS A 1 115 ? 14.815 8.683 14.910 1.00 23.67 142 LYS A N 1
ATOM 875 C CA . LYS A 1 115 ? 15.566 7.461 15.184 1.00 25.96 142 LYS A CA 1
ATOM 876 C C . LYS A 1 115 ? 16.909 7.553 14.502 1.00 29.66 142 LYS A C 1
ATOM 877 O O . LYS A 1 115 ? 17.017 7.890 13.307 1.00 23.37 142 LYS A O 1
ATOM 883 N N . ALA A 1 116 ? 17.959 7.283 15.262 1.00 24.80 143 ALA A N 1
ATOM 884 C CA . ALA A 1 116 ? 19.300 7.367 14.701 1.00 25.87 143 ALA A CA 1
ATOM 885 C C . ALA A 1 116 ? 20.268 6.350 15.279 1.00 29.33 143 ALA A C 1
ATOM 886 O O . ALA A 1 116 ? 20.384 6.182 16.502 1.00 25.77 143 ALA A O 1
ATOM 888 N N . ASP A 1 117 ? 20.958 5.687 14.369 1.00 23.96 144 ASP A N 1
ATOM 889 C CA . ASP A 1 117 ? 22.084 4.862 14.723 1.00 23.56 144 ASP A CA 1
ATOM 890 C C . ASP A 1 117 ? 23.305 5.630 14.389 1.00 19.92 144 ASP A C 1
ATOM 891 O O . ASP A 1 117 ? 23.664 5.760 13.216 1.00 28.31 144 ASP A O 1
ATOM 896 N N . LEU A 1 118 ? 23.987 6.126 15.422 1.00 23.65 145 LEU A N 1
ATOM 897 C CA . LEU A 1 118 ? 25.210 6.891 15.220 1.00 23.56 145 LEU A CA 1
ATOM 898 C C . LEU A 1 118 ? 26.410 6.135 15.777 1.00 26.39 145 LEU A C 1
ATOM 899 O O . LEU A 1 118 ? 27.479 6.693 15.932 1.00 29.78 145 LEU A O 1
ATOM 904 N N . SER A 1 119 ? 26.246 4.852 16.028 1.00 28.29 146 SER A N 1
ATOM 905 C CA . SER A 1 119 ? 27.320 4.046 16.604 1.00 29.97 146 SER A CA 1
ATOM 906 C C . SER A 1 119 ? 28.470 3.839 15.652 1.00 31.68 146 SER A C 1
ATOM 907 O O . SER A 1 119 ? 29.533 3.538 16.087 1.00 27.64 146 SER A O 1
ATOM 910 N N . LYS A 1 120 ? 28.273 4.033 14.359 1.00 29.92 147 LYS A N 1
ATOM 911 C CA . LYS A 1 120 ? 29.356 3.833 13.392 1.00 26.90 147 LYS A CA 1
ATOM 912 C C . LYS A 1 120 ? 29.915 5.118 12.833 1.00 29.44 147 LYS A C 1
ATOM 913 O O . LYS A 1 120 ? 30.776 5.096 11.982 1.00 36.01 147 LYS A O 1
ATOM 919 N N . ILE A 1 121 ? 29.383 6.235 13.290 1.00 26.91 148 ILE A N 1
ATOM 920 C CA . ILE A 1 121 ? 29.780 7.553 12.793 1.00 28.20 148 ILE A CA 1
ATOM 921 C C . ILE A 1 121 ? 30.952 8.029 13.638 1.00 26.61 148 ILE A C 1
ATOM 922 O O . ILE A 1 121 ? 31.003 7.760 14.840 1.00 26.33 148 ILE A O 1
ATOM 927 N N . ASN A 1 122 ? 31.855 8.770 13.023 1.00 22.74 149 ASN A N 1
ATOM 928 C CA . ASN A 1 122 ? 32.938 9.456 13.714 1.00 27.00 149 ASN A CA 1
ATOM 929 C C . ASN A 1 122 ? 32.380 10.721 14.342 1.00 30.75 149 ASN A C 1
ATOM 930 O O . ASN A 1 122 ? 32.651 11.832 13.912 1.00 28.51 149 ASN A O 1
ATOM 935 N N . LEU A 1 123 ? 31.558 10.530 15.362 1.00 32.47 150 LEU A N 1
ATOM 936 C CA . LEU A 1 123 ? 30.760 11.599 15.916 1.00 22.27 150 LEU A CA 1
ATOM 937 C C . LEU A 1 123 ? 31.579 12.492 16.842 1.00 26.99 150 LEU A C 1
ATOM 938 O O . LEU A 1 123 ? 32.316 11.997 17.694 1.00 28.63 150 LEU A O 1
ATOM 943 N N . LYS A 1 124 ? 31.417 13.809 16.711 1.00 26.37 151 LYS A N 1
ATOM 944 C CA . LYS A 1 124 ? 32.046 14.746 17.659 1.00 30.99 151 LYS A CA 1
ATOM 945 C C . LYS A 1 124 ? 30.987 15.423 18.535 1.00 27.98 151 LYS A C 1
ATOM 946 O O . LYS A 1 124 ? 31.181 15.632 19.720 1.00 26.33 151 LYS A O 1
ATOM 952 N N . GLU A 1 125 ? 29.886 15.829 17.937 1.00 30.83 152 GLU A N 1
ATOM 953 C CA . GLU A 1 125 ? 28.907 16.543 18.721 1.00 30.73 152 GLU A CA 1
ATOM 954 C C . GLU A 1 125 ? 27.549 16.302 18.148 1.00 27.50 152 GLU A C 1
ATOM 955 O O . GLU A 1 125 ? 27.401 16.171 16.932 1.00 24.90 152 GLU A O 1
ATOM 961 N N . LEU A 1 126 ? 26.569 16.212 19.039 1.00 24.54 153 LEU A N 1
ATOM 962 C CA . LEU A 1 126 ? 25.175 16.052 18.663 1.00 26.37 153 LEU A CA 1
ATOM 963 C C . LEU A 1 126 ? 24.344 16.965 19.528 1.00 20.78 153 LEU A C 1
ATOM 964 O O . LEU A 1 126 ? 24.502 16.963 20.745 1.00 23.04 153 LEU A O 1
ATOM 969 N N . ASN A 1 127 ? 23.530 17.788 18.879 1.00 25.91 154 ASN A N 1
ATOM 970 C CA . ASN A 1 127 ? 22.554 18.632 19.531 1.00 23.65 154 ASN A CA 1
ATOM 971 C C . ASN A 1 127 ? 21.191 18.357 18.944 1.00 27.09 154 ASN A C 1
ATOM 972 O O . ASN A 1 127 ? 20.993 18.492 17.727 1.00 29.57 154 ASN A O 1
ATOM 977 N N . VAL A 1 128 ? 20.249 17.978 19.799 1.00 23.05 155 VAL A N 1
ATOM 978 C CA . VAL A 1 128 ? 18.890 17.656 19.351 1.00 20.48 155 VAL A CA 1
ATOM 979 C C . VAL A 1 128 ? 17.899 18.467 20.131 1.00 29.56 155 VAL A C 1
ATOM 980 O O . VAL A 1 128 ? 17.940 18.443 21.357 1.00 27.92 155 VAL A O 1
ATOM 984 N N . GLY A 1 129 ? 17.017 19.192 19.444 1.00 22.94 156 GLY A N 1
ATOM 985 C CA . GLY A 1 129 ? 15.805 19.690 20.077 1.00 24.17 156 GLY A CA 1
ATOM 986 C C . GLY A 1 129 ? 14.560 19.026 19.496 1.00 31.32 156 GLY A C 1
ATOM 987 O O . GLY A 1 129 ? 14.433 18.917 18.283 1.00 29.11 156 GLY A O 1
ATOM 1001 N N . GLY A 1 131 ? 10.167 19.029 19.934 1.00 23.18 158 GLY A N 1
ATOM 1002 C CA . GLY A 1 131 ? 8.996 19.682 20.523 1.00 21.09 158 GLY A CA 1
ATOM 1003 C C . GLY A 1 131 ? 8.070 18.653 21.177 1.00 25.95 158 GLY A C 1
ATOM 1004 O O . GLY A 1 131 ? 7.975 18.559 22.406 1.00 25.25 158 GLY A O 1
ATOM 1005 N N . VAL A 1 132 ? 7.394 17.871 20.333 1.00 28.36 159 VAL A N 1
ATOM 1006 C CA . VAL A 1 132 ? 6.484 16.816 20.772 1.00 24.10 159 VAL A CA 1
ATOM 1007 C C . VAL A 1 132 ? 6.836 15.562 19.988 1.00 27.97 159 VAL A C 1
ATOM 1008 O O . VAL A 1 132 ? 6.633 15.508 18.774 1.00 25.69 159 VAL A O 1
ATOM 1012 N N . GLY A 1 133 ? 7.350 14.538 20.650 1.00 28.15 160 GLY A N 1
ATOM 1013 C CA . GLY A 1 133 ? 7.611 13.304 19.926 1.00 26.45 160 GLY A CA 1
ATOM 1014 C C . GLY A 1 133 ? 8.587 12.418 20.639 1.00 26.91 160 GLY A C 1
ATOM 1015 O O . GLY A 1 133 ? 8.772 12.522 21.834 1.00 28.42 160 GLY A O 1
ATOM 1016 N N . LYS A 1 134 ? 9.239 11.557 19.896 1.00 26.16 161 LYS A N 1
ATOM 1017 C CA . LYS A 1 134 ? 10.163 10.586 20.471 1.00 23.75 161 LYS A CA 1
ATOM 1018 C C . LYS A 1 134 ? 11.509 10.702 19.822 1.00 28.56 161 LYS A C 1
ATOM 1019 O O . LYS A 1 134 ? 11.631 10.915 18.603 1.00 26.77 161 LYS A O 1
ATOM 1025 N N . VAL A 1 135 ? 12.516 10.471 20.643 1.00 22.90 162 VAL A N 1
ATOM 1026 C CA . VAL A 1 135 ? 13.894 10.385 20.212 1.00 25.32 162 VAL A CA 1
ATOM 1027 C C . VAL A 1 135 ? 14.443 9.017 20.637 1.00 31.63 162 VAL A C 1
ATOM 1028 O O . VAL A 1 135 ? 14.332 8.642 21.808 1.00 35.36 162 VAL A O 1
ATOM 1032 N N . ASP A 1 136 ? 15.022 8.277 19.699 1.00 25.92 163 ASP A N 1
ATOM 1033 C CA . ASP A 1 136 ? 15.709 6.988 20.015 1.00 25.26 163 ASP A CA 1
ATOM 1034 C C . ASP A 1 136 ? 17.050 7.003 19.330 1.00 24.10 163 ASP A C 1
ATOM 1035 O O . ASP A 1 136 ? 17.114 7.051 18.084 1.00 27.82 163 ASP A O 1
ATOM 1040 N N . LEU A 1 137 ? 18.126 6.980 20.114 1.00 21.73 164 LEU A N 1
ATOM 1041 C CA . LEU A 1 137 ? 19.461 7.205 19.610 1.00 22.94 164 LEU A CA 1
ATOM 1042 C C . LEU A 1 137 ? 20.412 6.163 20.094 1.00 20.87 164 LEU A C 1
ATOM 1043 O O . LEU A 1 137 ? 20.490 5.901 21.318 1.00 28.64 164 LEU A O 1
ATOM 1048 N N . ASP A 1 138 ? 21.124 5.567 19.152 1.00 20.80 165 ASP A N 1
ATOM 1049 C CA . ASP A 1 138 ? 22.189 4.648 19.466 1.00 22.48 165 ASP A CA 1
ATOM 1050 C C . ASP A 1 138 ? 23.464 5.425 19.287 1.00 23.76 165 ASP A C 1
ATOM 1051 O O . ASP A 1 138 ? 23.879 5.751 18.183 1.00 22.35 165 ASP A O 1
ATOM 1056 N N . ILE A 1 139 ? 24.077 5.754 20.405 1.00 22.94 166 ILE A N 1
ATOM 1057 C CA . ILE A 1 139 ? 25.392 6.384 20.371 1.00 26.84 166 ILE A CA 1
ATOM 1058 C C . ILE A 1 139 ? 26.340 5.518 21.174 1.00 28.23 166 ILE A C 1
ATOM 1059 O O . ILE A 1 139 ? 27.072 5.997 22.022 1.00 29.80 166 ILE A O 1
ATOM 1064 N N . SER A 1 140 ? 26.369 4.235 20.835 1.00 29.01 167 SER A N 1
ATOM 1065 C CA . SER A 1 140 ? 27.127 3.239 21.593 1.00 25.85 167 SER A CA 1
ATOM 1066 C C . SER A 1 140 ? 28.441 2.856 20.889 1.00 30.11 167 SER A C 1
ATOM 1067 O O . SER A 1 140 ? 29.034 1.837 21.165 1.00 35.72 167 SER A O 1
ATOM 1070 N N . GLY A 1 141 ? 28.901 3.694 19.989 1.00 28.00 168 GLY A N 1
ATOM 1071 C CA . GLY A 1 141 ? 30.169 3.461 19.330 1.00 28.86 168 GLY A CA 1
ATOM 1072 C C . GLY A 1 141 ? 31.401 3.593 20.246 1.00 30.24 168 GLY A C 1
ATOM 1073 O O . GLY A 1 141 ?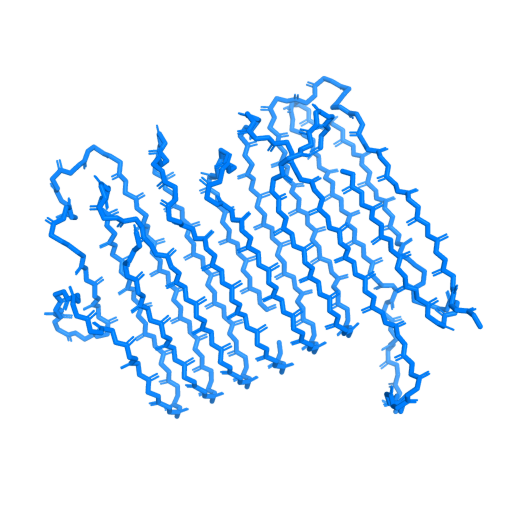 31.366 4.192 21.336 1.00 35.84 168 GLY A O 1
ATOM 1074 N N . ASN A 1 142 ? 32.498 3.020 19.777 1.00 36.64 169 ASN A N 1
ATOM 1075 C CA . ASN A 1 142 ? 33.793 3.162 20.414 1.00 47.67 169 ASN A CA 1
ATOM 1076 C C . ASN A 1 142 ? 34.463 4.419 19.850 1.00 38.93 169 ASN A C 1
ATOM 1077 O O . ASN A 1 142 ? 35.354 4.356 19.015 1.00 44.54 169 ASN A O 1
ATOM 1082 N N . TYR A 1 143 ? 33.945 5.572 20.248 1.00 33.22 170 TYR A N 1
ATOM 1083 C CA . TYR A 1 143 ? 34.402 6.844 19.700 1.00 28.39 170 TYR A CA 1
ATOM 1084 C C . TYR A 1 143 ? 35.886 7.091 20.079 1.00 43.31 170 TYR A C 1
ATOM 1085 O O . TYR A 1 143 ? 36.340 6.718 21.159 1.00 36.89 170 TYR A O 1
ATOM 1094 N N . LYS A 1 144 ? 36.638 7.665 19.149 1.00 36.70 171 LYS A N 1
ATOM 1095 C CA . LYS A 1 144 ? 38.074 7.845 19.310 1.00 48.94 171 LYS A CA 1
ATOM 1096 C C . LYS A 1 144 ? 38.442 9.258 19.727 1.00 43.93 171 LYS A C 1
ATOM 1097 O O . LYS A 1 144 ? 39.576 9.682 19.616 1.00 50.74 171 LYS A O 1
ATOM 1103 N N . ASN A 1 145 ? 37.473 9.976 20.243 1.00 40.35 172 ASN A N 1
ATOM 1104 C CA . ASN A 1 145 ? 37.709 11.294 20.774 1.00 43.38 172 ASN A CA 1
ATOM 1105 C C . ASN A 1 145 ? 36.568 11.549 21.730 1.00 39.82 172 ASN A C 1
ATOM 1106 O O . ASN A 1 145 ? 35.633 10.739 21.819 1.00 37.48 172 ASN A O 1
ATOM 1111 N N . ASN A 1 146 ? 36.637 12.650 22.458 1.00 31.14 173 ASN A N 1
ATOM 1112 C CA . ASN A 1 146 ? 35.540 13.036 23.314 1.00 34.20 173 ASN A CA 1
ATOM 1113 C C . ASN A 1 146 ? 34.333 13.419 22.493 1.00 35.70 173 ASN A C 1
ATOM 1114 O O . ASN A 1 146 ? 34.474 13.927 21.389 1.00 36.53 173 ASN A O 1
ATOM 1119 N N . VAL A 1 147 ? 33.153 13.177 23.043 1.00 26.12 174 VAL A N 1
ATOM 1120 C CA . VAL A 1 147 ? 31.901 13.462 22.335 1.00 27.83 174 VAL A CA 1
ATOM 1121 C C . VAL A 1 147 ? 30.992 14.223 23.284 1.00 28.04 174 VAL A C 1
ATOM 1122 O O . VAL A 1 147 ? 30.923 13.917 24.475 1.00 29.05 174 VAL A O 1
ATOM 1126 N N . LYS A 1 148 ? 30.287 15.209 22.742 1.00 23.55 175 LYS A N 1
ATOM 1127 C CA . LYS A 1 148 ? 29.362 16.040 23.485 1.00 28.51 175 LYS A CA 1
ATOM 1128 C C . LYS A 1 148 ? 27.974 15.790 22.911 1.00 30.32 175 LYS A C 1
ATOM 1129 O O . LYS A 1 148 ? 27.779 15.904 21.717 1.00 26.09 175 LYS A O 1
ATOM 1135 N N . VAL A 1 149 ? 27.024 15.416 23.759 1.00 26.01 176 VAL A N 1
ATOM 1136 C CA . VAL A 1 149 ? 25.652 15.192 23.340 1.00 27.18 176 VAL A CA 1
ATOM 1137 C C . VAL A 1 149 ? 24.697 16.016 24.174 1.00 30.53 176 VAL A C 1
ATOM 1138 O O . VAL A 1 149 ? 24.698 15.923 25.397 1.00 25.28 176 VAL A O 1
ATOM 1142 N N . ASN A 1 150 ? 23.877 16.817 23.507 1.00 23.73 177 ASN A N 1
ATOM 1143 C CA . ASN A 1 150 ? 22.851 17.619 24.189 1.00 24.91 177 ASN A CA 1
ATOM 1144 C C . ASN A 1 150 ? 21.481 17.309 23.610 1.00 30.18 177 ASN A C 1
ATOM 1145 O O . ASN A 1 150 ? 21.272 17.455 22.404 1.00 26.33 177 ASN A O 1
ATOM 1150 N N . ILE A 1 151 ? 20.546 16.885 24.467 1.00 28.39 178 ILE A N 1
ATOM 1151 C CA . ILE A 1 151 ? 19.194 16.539 23.988 1.00 25.20 178 ILE A CA 1
ATOM 1152 C C . ILE A 1 151 ? 18.151 17.289 24.805 1.00 24.90 178 ILE A C 1
ATOM 1153 O O . ILE A 1 151 ? 18.154 17.256 26.022 1.00 27.65 178 ILE A O 1
ATOM 1158 N N . GLU A 1 152 ? 17.266 17.985 24.122 1.00 27.21 179 GLU A N 1
ATOM 1159 C CA . GLU A 1 152 ? 16.249 18.752 24.815 1.00 26.35 179 GLU A CA 1
ATOM 1160 C C . GLU A 1 152 ? 14.881 18.496 24.160 1.00 31.50 179 GLU A C 1
ATOM 1161 O O . GLU A 1 152 ? 14.702 18.731 22.959 1.00 35.05 179 GLU A O 1
ATOM 1167 N N . GLY A 1 153 ? 13.936 17.995 24.958 1.00 26.14 180 GLY A N 1
ATOM 1168 C CA . GLY A 1 153 ? 12.624 17.610 24.491 1.00 26.45 180 GLY A CA 1
ATOM 1169 C C . GLY A 1 153 ? 11.555 18.357 25.261 1.00 27.83 180 GLY A C 1
ATOM 1170 O O . GLY A 1 153 ? 11.727 18.688 26.427 1.00 33.29 180 GLY A O 1
ATOM 1171 N N . GLY A 1 154 ? 10.455 18.641 24.591 1.00 23.30 181 GLY A N 1
ATOM 1172 C CA . GLY A 1 154 ? 9.333 19.307 25.207 1.00 22.73 181 GLY A CA 1
ATOM 1173 C C . GLY A 1 154 ? 8.458 18.260 25.857 1.00 26.69 181 GLY A C 1
ATOM 1174 O O . GLY A 1 154 ? 8.476 18.084 27.065 1.00 25.59 181 GLY A O 1
ATOM 1175 N N . VAL A 1 155 ? 7.681 17.576 25.032 1.00 23.95 182 VAL A N 1
ATOM 1176 C CA . VAL A 1 155 ? 6.818 16.515 25.507 1.00 22.28 182 VAL A CA 1
ATOM 1177 C C . VAL A 1 155 ? 7.176 15.245 24.725 1.00 26.67 182 VAL A C 1
ATOM 1178 O O . VAL A 1 155 ? 7.188 15.213 23.476 1.00 24.03 182 VAL A O 1
ATOM 1182 N N . GLY A 1 156 ? 7.453 14.177 25.446 1.00 25.86 183 GLY A N 1
ATOM 1183 C CA . GLY A 1 156 ? 7.749 12.920 24.798 1.00 24.24 183 GLY A CA 1
ATOM 1184 C C . GLY A 1 156 ? 8.866 12.192 25.501 1.00 36.39 183 GLY A C 1
ATOM 1185 O O . GLY A 1 156 ? 9.361 12.614 26.536 1.00 43.70 183 GLY A O 1
ATOM 1186 N N . GLU A 1 157 ? 9.276 11.099 24.894 1.00 27.36 184 GLU A N 1
ATOM 1187 C CA . GLU A 1 157 ? 10.274 10.188 25.448 1.00 30.46 184 GLU A CA 1
ATOM 1188 C C . GLU A 1 157 ? 11.577 10.316 24.695 1.00 32.51 184 GLU A C 1
ATOM 1189 O O . GLU A 1 157 ? 11.581 10.588 23.489 1.00 30.40 184 GLU A O 1
ATOM 1195 N N . ALA A 1 158 ? 12.682 10.098 25.401 1.00 28.53 185 ALA A N 1
ATOM 1196 C CA . ALA A 1 158 ? 13.999 10.035 24.782 1.00 24.15 185 ALA A CA 1
ATOM 1197 C C . ALA A 1 158 ? 14.688 8.755 25.289 1.00 29.51 185 ALA A C 1
ATOM 1198 O O . ALA A 1 158 ? 14.636 8.454 26.490 1.00 29.92 185 ALA A O 1
ATOM 1200 N N . THR A 1 159 ? 15.243 7.965 24.376 1.00 30.28 186 THR A N 1
ATOM 1201 C CA . THR A 1 159 ? 15.976 6.747 24.724 1.00 25.65 186 THR A CA 1
ATOM 1202 C C . THR A 1 159 ? 17.329 6.799 24.083 1.00 27.71 186 THR A C 1
ATOM 1203 O O . THR A 1 159 ? 17.444 7.063 22.868 1.00 28.57 186 THR A O 1
ATOM 1207 N N . VAL A 1 160 ? 18.364 6.600 24.890 1.00 27.37 187 VAL A N 1
ATOM 1208 C CA . VAL A 1 160 ? 19.721 6.698 24.407 1.00 26.32 187 VAL A CA 1
ATOM 1209 C C . VAL A 1 160 ? 20.514 5.446 24.785 1.00 31.66 187 VAL A C 1
ATOM 1210 O O . VAL A 1 160 ? 20.484 5.037 25.947 1.00 28.94 187 VAL A O 1
ATOM 1214 N N . TYR A 1 161 ? 21.183 4.840 23.797 1.00 25.73 188 TYR A N 1
ATOM 1215 C CA . TYR A 1 161 ? 22.085 3.714 24.015 1.00 29.98 188 TYR A CA 1
ATOM 1216 C C . TYR A 1 161 ? 23.528 4.199 24.000 1.00 32.31 188 TYR A C 1
ATOM 1217 O O . TYR A 1 161 ? 23.957 4.842 23.066 1.00 28.33 188 TYR A O 1
ATOM 1226 N N . LEU A 1 162 ? 24.273 3.846 25.039 1.00 28.56 189 LEU A N 1
ATOM 1227 C CA . LEU A 1 162 ? 25.621 4.353 25.261 1.00 28.48 189 LEU A CA 1
ATOM 1228 C C . LEU A 1 162 ? 26.617 3.198 25.354 1.00 31.73 189 LEU A C 1
ATOM 1229 O O . LEU A 1 162 ? 26.256 2.068 25.652 1.00 30.70 189 LEU A O 1
ATOM 1234 N N . PRO A 1 163 ? 27.884 3.474 25.064 1.00 28.83 190 PRO A N 1
ATOM 1235 C CA . PRO A 1 163 ? 28.853 2.381 25.009 1.00 33.50 190 PRO A CA 1
ATOM 1236 C C . PRO A 1 163 ? 29.246 1.931 26.405 1.00 33.37 190 PRO A C 1
ATOM 1237 O O . PRO A 1 163 ? 29.138 2.711 27.347 1.00 35.48 190 PRO A O 1
ATOM 1241 N N . LYS A 1 164 ? 29.677 0.687 26.538 1.00 35.44 191 LYS A N 1
ATOM 1242 C CA . LYS A 1 164 ? 30.230 0.180 27.795 1.00 35.02 191 LYS A CA 1
ATOM 1243 C C . LYS A 1 164 ? 31.730 0.460 27.854 1.00 37.13 191 LYS A C 1
ATOM 1244 O O . LYS A 1 164 ? 32.265 0.708 28.913 1.00 43.49 191 LYS A O 1
ATOM 1250 N N . SER A 1 165 ? 32.371 0.486 26.689 1.00 41.37 192 SER A N 1
ATOM 1251 C CA . SER A 1 165 ? 33.834 0.522 26.570 1.00 47.52 192 SER A CA 1
ATOM 1252 C C . SER A 1 165 ? 34.496 1.868 26.833 1.00 46.45 192 SER A C 1
ATOM 1253 O O . SER A 1 165 ? 35.666 1.913 27.118 1.00 47.09 192 SER A O 1
ATOM 1256 N N . ILE A 1 166 ? 33.767 2.962 26.681 1.00 38.53 193 ILE A N 1
ATOM 1257 C CA . ILE A 1 166 ? 34.315 4.264 26.993 1.00 32.82 193 ILE A CA 1
ATOM 1258 C C . ILE A 1 166 ? 33.470 4.939 28.055 1.00 28.40 193 ILE A C 1
ATOM 1259 O O . ILE A 1 166 ? 32.305 4.597 28.275 1.00 31.44 193 ILE A O 1
ATOM 1264 N N . GLY A 1 167 ? 34.074 5.902 28.739 1.00 28.66 194 GLY A N 1
ATOM 1265 C CA . GLY A 1 167 ? 33.400 6.581 29.828 1.00 27.43 194 GLY A CA 1
ATOM 1266 C C . GLY A 1 167 ? 32.251 7.431 29.357 1.00 27.04 194 GLY A C 1
ATOM 1267 O O . GLY A 1 167 ? 32.323 8.139 28.350 1.00 28.96 194 GLY A O 1
ATOM 1268 N N . VAL A 1 168 ? 31.171 7.352 30.113 1.00 28.31 195 VAL A N 1
ATOM 1269 C CA . VAL A 1 168 ? 29.970 8.124 29.884 1.00 25.58 195 VAL A CA 1
ATOM 1270 C C . VAL A 1 168 ? 29.488 8.788 31.182 1.00 27.59 195 VAL A C 1
ATOM 1271 O O . VAL A 1 168 ? 29.450 8.167 32.265 1.00 29.61 195 VAL A O 1
ATOM 1275 N N . LYS A 1 169 ? 29.159 10.068 31.073 1.00 25.75 196 LYS A N 1
ATOM 1276 C CA . LYS A 1 169 ? 28.488 10.786 32.144 1.00 28.41 196 LYS A CA 1
ATOM 1277 C C . LYS A 1 169 ? 27.288 11.479 31.575 1.00 29.22 196 LYS A C 1
ATOM 1278 O O . LYS A 1 169 ? 27.408 12.182 30.572 1.00 31.83 196 LYS A O 1
ATOM 1284 N N . ILE A 1 170 ? 26.138 11.287 32.224 1.00 22.35 197 ILE A N 1
ATOM 1285 C CA . ILE A 1 170 ? 24.852 11.817 31.750 1.00 25.17 197 ILE A CA 1
ATOM 1286 C C . ILE A 1 170 ? 24.233 12.668 32.836 1.00 29.76 197 ILE A C 1
ATOM 1287 O O . ILE A 1 170 ? 24.035 12.206 33.969 1.00 32.61 197 ILE A O 1
ATOM 1292 N N . LYS A 1 171 ? 23.950 13.914 32.513 1.00 24.16 198 LYS A N 1
ATOM 1293 C CA . LYS A 1 171 ? 23.087 14.729 33.367 1.00 27.48 198 LYS A CA 1
ATOM 1294 C C . LYS A 1 171 ? 21.688 14.645 32.792 1.00 30.89 198 LYS A C 1
ATOM 1295 O O . LYS A 1 171 ? 21.451 15.064 31.667 1.00 30.74 198 LYS A O 1
ATOM 1301 N N . ALA A 1 172 ? 20.763 14.062 33.551 1.00 30.31 199 ALA A N 1
ATOM 1302 C CA . ALA A 1 172 ? 19.406 13.844 33.040 1.00 33.17 199 ALA A CA 1
ATOM 1303 C C . ALA A 1 172 ? 18.409 14.546 33.936 1.00 32.47 199 ALA A C 1
ATOM 1304 O O . ALA A 1 172 ? 18.279 14.214 35.127 1.00 33.01 199 ALA A O 1
ATOM 1306 N N . GLU A 1 173 ? 17.730 15.522 33.326 1.00 31.52 200 GLU A N 1
ATOM 1307 C CA . GLU A 1 173 ? 16.746 16.362 33.992 1.00 39.47 200 GLU A CA 1
ATOM 1308 C C . GLU A 1 173 ? 15.369 16.273 33.342 1.00 37.93 200 GLU A C 1
ATOM 1309 O O . GLU A 1 173 ? 15.218 16.403 32.118 1.00 30.80 200 GLU A O 1
ATOM 1315 N N . LYS A 1 174 ? 14.353 16.044 34.164 1.00 37.63 201 LYS A N 1
ATOM 1316 C CA . LYS A 1 174 ? 12.969 16.063 33.658 1.00 29.38 201 LYS A CA 1
ATOM 1317 C C . LYS A 1 174 ? 12.113 16.961 34.509 1.00 31.67 201 LYS A C 1
ATOM 1318 O O . LYS A 1 174 ? 12.424 17.194 35.682 1.00 26.49 201 LYS A O 1
ATOM 1324 N N . GLY A 1 175 ? 11.057 17.506 33.908 1.00 29.23 202 GLY A N 1
ATOM 1325 C CA . GLY A 1 175 ? 10.088 18.287 34.654 1.00 27.66 202 GLY A CA 1
ATOM 1326 C C . GLY A 1 175 ? 9.160 17.311 35.353 1.00 33.65 202 GLY A C 1
ATOM 1327 O O . GLY A 1 175 ? 9.149 17.211 36.570 1.00 32.51 202 GLY A O 1
ATOM 1328 N N . VAL A 1 176 ? 8.393 16.571 34.551 1.00 33.03 203 VAL A N 1
ATOM 1329 C CA . VAL A 1 176 ? 7.474 15.556 35.049 1.00 30.97 203 VAL A CA 1
ATOM 1330 C C . VAL A 1 176 ? 7.728 14.295 34.238 1.00 32.66 203 VAL A C 1
ATOM 1331 O O . VAL A 1 176 ? 7.570 14.251 32.994 1.00 33.43 203 VAL A O 1
ATOM 1335 N N . GLY A 1 177 ? 8.122 13.261 34.934 1.00 26.78 204 GLY A N 1
ATOM 1336 C CA . GLY A 1 177 ? 8.466 12.018 34.271 1.00 32.02 204 GLY A CA 1
ATOM 1337 C C . GLY A 1 177 ? 9.548 11.283 35.026 1.00 36.93 204 GLY A C 1
ATOM 1338 O O . GLY A 1 177 ? 9.869 11.596 36.155 1.00 40.82 204 GLY A O 1
ATOM 1339 N N . ALA A 1 178 ? 10.131 10.300 34.383 1.00 32.90 205 ALA A N 1
ATOM 1340 C CA . ALA A 1 178 ? 11.040 9.422 35.056 1.00 35.85 205 ALA A CA 1
ATOM 1341 C C . ALA A 1 178 ? 12.310 9.297 34.259 1.00 36.30 205 ALA A C 1
ATOM 1342 O O . ALA A 1 178 ? 12.330 9.423 33.028 1.00 34.04 205 ALA A O 1
ATOM 1344 N N . VAL A 1 179 ? 13.384 9.101 34.990 1.00 28.17 206 VAL A N 1
ATOM 1345 C CA . VAL A 1 179 ? 14.633 8.705 34.406 1.00 33.38 206 VAL A CA 1
ATOM 1346 C C . VAL A 1 179 ? 14.805 7.256 34.729 1.00 31.49 206 VAL A C 1
ATOM 1347 O O . VAL A 1 179 ? 14.791 6.841 35.905 1.00 35.30 206 VAL A O 1
ATOM 1351 N N . ASN A 1 180 ? 14.892 6.467 33.682 1.00 29.61 207 ASN A N 1
ATOM 1352 C CA . ASN A 1 180 ? 15.157 5.038 33.811 1.00 31.59 207 ASN A CA 1
ATOM 1353 C C . ASN A 1 180 ? 16.576 4.769 33.394 1.00 37.97 207 ASN A C 1
ATOM 1354 O O . ASN A 1 180 ? 16.914 4.881 32.217 1.00 33.54 207 ASN A O 1
ATOM 1359 N N . ALA A 1 181 ? 17.419 4.417 34.363 1.00 34.49 208 ALA A N 1
ATOM 1360 C CA . ALA A 1 181 ? 18.858 4.291 34.087 1.00 42.07 208 ALA A CA 1
ATOM 1361 C C . ALA A 1 181 ? 19.461 3.096 34.762 1.00 41.29 208 ALA A C 1
ATOM 1362 O O . ALA A 1 181 ? 20.528 3.207 35.382 1.00 37.64 208 ALA A O 1
ATOM 1364 N N . ASN A 1 182 ? 18.818 1.946 34.638 1.00 41.27 209 ASN A N 1
ATOM 1365 C CA . ASN A 1 182 ? 19.320 0.775 35.362 1.00 54.73 209 ASN A CA 1
ATOM 1366 C C . ASN A 1 182 ? 20.716 0.341 34.876 1.00 44.06 209 ASN A C 1
ATOM 1367 O O . ASN A 1 182 ? 21.010 0.288 33.679 1.00 43.25 209 ASN A O 1
ATOM 1372 N N . GLY A 1 183 ? 21.595 0.071 35.821 1.00 49.41 210 GLY A N 1
ATOM 1373 C CA . GLY A 1 183 ? 22.926 -0.389 35.486 1.00 47.97 210 GLY A CA 1
ATOM 1374 C C . GLY A 1 183 ? 23.925 0.743 35.440 1.00 52.31 210 GLY A C 1
ATOM 1375 O O . GLY A 1 183 ? 25.099 0.493 35.246 1.00 55.88 210 GLY A O 1
ATOM 1376 N N . PHE A 1 184 ? 23.464 1.986 35.601 1.00 46.43 211 PHE A N 1
ATOM 1377 C CA . PHE A 1 184 ? 24.377 3.113 35.754 1.00 42.86 211 PHE A CA 1
ATOM 1378 C C . PHE A 1 184 ? 24.598 3.507 37.214 1.00 38.48 211 PHE A C 1
ATOM 1379 O O . PHE A 1 184 ? 23.724 3.405 38.065 1.00 40.41 211 PHE A O 1
ATOM 1387 N N . ILE A 1 185 ? 25.778 4.018 37.473 1.00 32.46 212 ILE A N 1
ATOM 1388 C CA . ILE A 1 185 ? 26.099 4.551 38.791 1.00 34.55 212 ILE A CA 1
ATOM 1389 C C . ILE A 1 185 ? 25.345 5.843 38.982 1.00 40.85 212 ILE A C 1
ATOM 1390 O O . ILE A 1 185 ? 25.307 6.668 38.086 1.00 35.96 212 ILE A O 1
ATOM 1395 N N . VAL A 1 186 ? 24.727 6.020 40.146 1.00 38.93 213 VAL A N 1
ATOM 1396 C CA . VAL A 1 186 ? 23.960 7.229 40.430 1.00 41.06 213 VAL A CA 1
ATOM 1397 C C . VAL A 1 186 ? 24.831 8.160 41.235 1.00 45.34 213 VAL A C 1
ATOM 1398 O O . VAL A 1 186 ? 25.367 7.786 42.243 1.00 41.44 213 VAL A O 1
ATOM 1402 N N . GLU A 1 187 ? 25.010 9.366 40.749 1.00 42.21 214 GLU A N 1
ATOM 1403 C CA . GLU A 1 187 ? 25.817 10.349 41.440 1.00 51.35 214 GLU A CA 1
ATOM 1404 C C . GLU A 1 187 ? 24.899 11.497 41.777 1.00 58.47 214 GLU A C 1
ATOM 1405 O O . GLU A 1 187 ? 24.368 12.179 40.887 1.00 61.79 214 GLU A O 1
ATOM 1411 N N . GLY A 1 188 ? 24.706 11.708 43.064 1.00 57.79 215 GLY A N 1
ATOM 1412 C CA . GLY A 1 188 ? 23.940 12.841 43.536 1.00 63.48 215 GLY A CA 1
ATOM 1413 C C . GLY A 1 188 ? 22.721 13.192 42.705 1.00 67.52 215 GLY A C 1
ATOM 1414 O O . GLY A 1 188 ? 21.806 12.382 42.511 1.00 57.11 215 GLY A O 1
ATOM 1415 N N . GLU A 1 189 ? 22.755 14.412 42.178 1.00 74.19 216 GLU A N 1
ATOM 1416 C CA . GLU A 1 189 ? 21.576 15.047 41.627 1.00 78.71 216 GLU A CA 1
ATOM 1417 C C . GLU A 1 189 ? 21.552 15.018 40.090 1.00 64.94 216 GLU A C 1
ATOM 1418 O O . GLU A 1 189 ? 22.100 15.891 39.381 1.00 57.35 216 GLU A O 1
ATOM 1424 N N . ASN A 1 190 ? 20.922 13.964 39.598 1.00 35.77 217 ASN A N 1
ATOM 1425 C CA . ASN A 1 190 ? 20.547 13.886 38.195 1.00 38.03 217 ASN A CA 1
ATOM 1426 C C . ASN A 1 190 ? 21.734 13.471 37.334 1.00 35.13 217 ASN A C 1
ATOM 1427 O O . ASN A 1 190 ? 21.657 13.558 36.109 1.00 34.68 217 ASN A O 1
ATOM 1432 N N . ILE A 1 191 ? 22.812 13.008 37.975 1.00 30.40 218 ILE A N 1
ATOM 1433 C CA . ILE A 1 191 ? 24.001 12.526 37.251 1.00 28.33 218 ILE A CA 1
ATOM 1434 C C . ILE A 1 191 ? 24.126 11.004 37.281 1.00 29.22 218 ILE A C 1
ATOM 1435 O O . ILE A 1 191 ? 24.059 10.374 38.350 1.00 33.30 218 ILE A O 1
ATOM 1440 N N . TYR A 1 192 ? 24.370 10.437 36.109 1.00 26.67 219 TYR A N 1
ATOM 1441 C CA . TYR A 1 192 ? 24.525 9.001 35.903 1.00 31.71 219 TYR A CA 1
ATOM 1442 C C . TYR A 1 192 ? 25.804 8.718 35.142 1.00 39.04 219 TYR A C 1
ATOM 1443 O O . TYR A 1 192 ? 26.124 9.434 34.190 1.00 36.42 219 TYR A O 1
ATOM 1452 N N . LYS A 1 193 ? 26.520 7.672 35.534 1.00 31.24 220 LYS A N 1
ATOM 1453 C CA . LYS A 1 193 ? 27.770 7.332 34.861 1.00 27.73 220 LYS A CA 1
ATOM 1454 C C . LYS A 1 193 ? 27.904 5.839 34.720 1.00 26.98 220 LYS A C 1
ATOM 1455 O O . LYS A 1 193 ? 27.284 5.092 35.464 1.00 30.66 220 LYS A O 1
ATOM 1461 N N . ASN A 1 194 ? 28.764 5.410 33.804 1.00 32.35 221 ASN A N 1
ATOM 1462 C CA . ASN A 1 194 ? 29.191 4.028 33.775 1.00 33.89 221 ASN A CA 1
ATOM 1463 C C . ASN A 1 194 ? 30.540 3.860 34.448 1.00 34.02 221 ASN A C 1
ATOM 1464 O O . ASN A 1 194 ? 31.188 4.837 34.892 1.00 30.60 221 ASN A O 1
ATOM 1469 N N . SER A 1 195 ? 30.958 2.611 34.545 1.00 39.66 222 SER A N 1
ATOM 1470 C CA . SER A 1 195 ? 32.165 2.288 35.303 1.00 47.57 222 SER A CA 1
ATOM 1471 C C . SER A 1 195 ? 33.410 2.830 34.590 1.00 39.57 222 SER A C 1
ATOM 1472 O O . SER A 1 195 ? 34.396 3.136 35.246 1.00 34.24 222 SER A O 1
ATOM 1475 N N . GLN A 1 196 ? 33.369 2.987 33.264 1.00 33.62 223 GLN A N 1
ATOM 1476 C CA . GLN A 1 196 ? 34.544 3.518 32.548 1.00 29.62 223 GLN A CA 1
ATOM 1477 C C . GLN A 1 196 ? 34.782 5.024 32.712 1.00 32.04 223 GLN A C 1
ATOM 1478 O O . GLN A 1 196 ? 35.863 5.522 32.410 1.00 32.61 223 GLN A O 1
ATOM 1484 N N . TYR A 1 197 ? 33.790 5.754 33.202 1.00 34.12 224 TYR A N 1
ATOM 1485 C CA . TYR A 1 197 ? 33.938 7.200 33.271 1.00 31.37 224 TYR A CA 1
ATOM 1486 C C . TYR A 1 197 ? 35.035 7.604 34.256 1.00 39.14 224 TYR A C 1
ATOM 1487 O O . TYR A 1 197 ? 35.035 7.178 35.411 1.00 37.83 224 TYR A O 1
ATOM 1496 N N . GLY A 1 198 ? 35.954 8.430 33.774 1.00 32.87 225 GLY A N 1
ATOM 1497 C CA . GLY A 1 198 ? 37.123 8.827 34.534 1.00 36.19 225 GLY A CA 1
ATOM 1498 C C . GLY A 1 198 ? 38.347 7.956 34.280 1.00 35.89 225 GLY A C 1
ATOM 1499 O O . GLY A 1 198 ? 39.437 8.324 34.688 1.00 29.77 225 GLY A O 1
ATOM 1500 N N . LYS A 1 199 ? 38.150 6.805 33.638 1.00 29.68 226 LYS A N 1
ATOM 1501 C CA . LYS A 1 199 ? 39.200 5.808 33.391 1.00 34.27 226 LYS A CA 1
ATOM 1502 C C . LYS A 1 199 ? 39.660 5.798 31.922 1.00 35.52 226 LYS A C 1
ATOM 1503 O O . LYS A 1 199 ? 40.829 5.723 31.644 1.00 41.96 226 LYS A O 1
ATOM 1509 N N . SER A 1 200 ? 38.723 5.831 30.977 1.00 35.76 227 SER A N 1
ATOM 1510 C CA . SER A 1 200 ? 39.085 5.882 29.559 1.00 35.88 227 SER A CA 1
ATOM 1511 C C . SER A 1 200 ? 39.596 7.266 29.175 1.00 38.02 227 SER A C 1
ATOM 1512 O O . SER A 1 200 ? 39.184 8.282 29.748 1.00 39.97 227 SER A O 1
ATOM 1515 N N . LYS A 1 201 ? 40.495 7.310 28.207 1.00 42.99 228 LYS A N 1
ATOM 1516 C CA . LYS A 1 201 ? 40.997 8.594 27.710 1.00 50.90 228 LYS A CA 1
ATOM 1517 C C . LYS A 1 201 ? 39.839 9.421 27.138 1.00 39.30 228 LYS A C 1
ATOM 1518 O O . LYS A 1 201 ? 39.740 10.617 27.378 1.00 49.61 228 LYS A O 1
ATOM 1524 N N . ASN A 1 202 ? 38.982 8.755 26.364 1.00 42.40 229 ASN A N 1
ATOM 1525 C CA . ASN A 1 202 ? 37.826 9.377 25.707 1.00 46.60 229 ASN A CA 1
ATOM 1526 C C . ASN A 1 202 ? 36.519 9.214 26.475 1.00 40.80 229 ASN A C 1
ATOM 1527 O O . ASN A 1 202 ? 36.281 8.192 27.137 1.00 34.74 229 ASN A O 1
ATOM 1532 N N . SER A 1 203 ? 35.652 10.213 26.371 1.00 32.33 230 SER A N 1
ATOM 1533 C CA . SER A 1 203 ? 34.376 10.136 27.066 1.00 34.71 230 SER A CA 1
ATOM 1534 C C . SER A 1 203 ? 33.227 10.780 26.295 1.00 34.87 230 SER A C 1
ATOM 1535 O O . SER A 1 203 ? 33.458 11.627 25.434 1.00 30.16 230 SER A O 1
ATOM 1538 N N . ILE A 1 204 ? 32.000 10.354 26.606 1.00 28.12 231 ILE A N 1
ATOM 1539 C CA . ILE A 1 204 ? 30.787 11.015 26.131 1.00 26.38 231 ILE A CA 1
ATOM 1540 C C . ILE A 1 204 ? 30.137 11.749 27.289 1.00 24.69 231 ILE A C 1
ATOM 1541 O O . ILE A 1 204 ? 29.833 11.152 28.332 1.00 29.54 231 ILE A O 1
ATOM 1546 N N . GLU A 1 205 ? 29.973 13.060 27.123 1.00 29.15 232 GLU A N 1
ATOM 1547 C CA . GLU A 1 205 ? 29.304 13.893 28.117 1.00 30.56 232 GLU A CA 1
ATOM 1548 C C . GLU A 1 205 ? 27.924 14.111 27.545 1.00 30.50 232 GLU A C 1
ATOM 1549 O O . GLU A 1 205 ? 27.794 14.618 26.437 1.00 31.67 232 GLU A O 1
ATOM 1555 N N . VAL A 1 206 ? 26.900 13.715 28.281 1.00 30.32 233 VAL A N 1
ATOM 1556 C CA . VAL A 1 206 ? 25.531 13.785 27.766 1.00 24.30 233 VAL A CA 1
ATOM 1557 C C . VAL A 1 206 ? 24.670 14.627 28.687 1.00 27.80 233 VAL A C 1
ATOM 1558 O O . VAL A 1 206 ? 24.608 14.380 29.889 1.00 33.52 233 VAL A O 1
ATOM 1562 N N . ASN A 1 207 ? 24.046 15.657 28.136 1.00 26.57 234 ASN A N 1
ATOM 1563 C CA A ASN A 1 207 ? 23.010 16.390 28.829 0.50 26.65 234 ASN A CA 1
ATOM 1564 C CA B ASN A 1 207 ? 22.981 16.378 28.850 0.50 26.85 234 ASN A CA 1
ATOM 1565 C C . ASN A 1 207 ? 21.656 16.095 28.179 1.00 27.43 234 ASN A C 1
ATOM 1566 O O . ASN A 1 207 ? 21.515 16.252 26.971 1.00 24.46 234 ASN A O 1
ATOM 1575 N N . ILE A 1 208 ? 20.687 15.636 28.974 1.00 26.78 235 ILE A N 1
ATOM 1576 C CA . ILE A 1 208 ? 19.345 15.324 28.448 1.00 24.38 235 ILE A CA 1
ATOM 1577 C C . ILE A 1 208 ? 18.329 16.028 29.311 1.00 28.22 235 ILE A C 1
ATOM 1578 O O . ILE A 1 208 ? 18.380 15.925 30.539 1.00 26.02 235 ILE A O 1
ATOM 1583 N N . GLU A 1 209 ? 17.431 16.759 28.670 1.00 25.85 236 GLU A N 1
ATOM 1584 C CA . GLU A 1 209 ? 16.383 17.478 29.376 1.00 26.19 236 GLU A CA 1
ATOM 1585 C C . GLU A 1 209 ? 15.075 17.077 28.731 1.00 32.53 236 GLU A C 1
ATOM 1586 O O . GLU A 1 209 ? 14.958 17.039 27.498 1.00 28.73 236 GLU A O 1
ATOM 1592 N N . ALA A 1 210 ? 14.088 16.793 29.552 1.00 27.71 237 ALA A N 1
ATOM 1593 C CA . ALA A 1 210 ? 12.751 16.493 29.041 1.00 28.50 237 ALA A CA 1
ATOM 1594 C C . ALA A 1 210 ? 11.757 17.288 29.858 1.00 29.55 237 ALA A C 1
ATOM 1595 O O . ALA A 1 210 ? 11.793 17.266 31.069 1.00 32.05 237 ALA A O 1
ATOM 1597 N N . GLY A 1 211 ? 10.855 17.984 29.203 1.00 21.23 238 GLY A N 1
ATOM 1598 C CA . GLY A 1 211 ? 9.819 18.706 29.940 1.00 22.16 238 GLY A CA 1
ATOM 1599 C C . GLY A 1 211 ? 8.863 17.728 30.593 1.00 22.19 238 GLY A C 1
ATOM 1600 O O . GLY A 1 211 ? 8.813 17.593 31.804 1.00 27.55 238 GLY A O 1
ATOM 1601 N N . VAL A 1 212 ? 8.068 17.073 29.769 1.00 27.69 239 VAL A N 1
ATOM 1602 C CA . VAL A 1 212 ? 7.180 16.026 30.230 1.00 20.45 239 VAL A CA 1
ATOM 1603 C C . VAL A 1 212 ? 7.496 14.774 29.432 1.00 26.95 239 VAL A C 1
ATOM 1604 O O . VAL A 1 212 ? 7.327 14.723 28.187 1.00 27.71 239 VAL A O 1
ATOM 1608 N N . GLY A 1 213 ? 7.927 13.746 30.127 1.00 31.88 240 GLY A N 1
ATOM 1609 C CA . GLY A 1 213 ? 8.216 12.484 29.463 1.00 36.48 240 GLY A CA 1
ATOM 1610 C C . GLY A 1 213 ? 9.331 11.728 30.130 1.00 37.71 240 GLY A C 1
ATOM 1611 O O . GLY A 1 213 ? 9.870 12.144 31.131 1.00 35.47 240 GLY A O 1
ATOM 1612 N N . ALA A 1 214 ? 9.661 10.585 29.573 1.00 29.89 241 ALA A N 1
ATOM 1613 C CA . ALA A 1 214 ? 10.624 9.685 30.193 1.00 31.94 241 ALA A CA 1
ATOM 1614 C C . ALA A 1 214 ? 11.978 9.829 29.514 1.00 29.82 241 ALA A C 1
ATOM 1615 O O . ALA A 1 214 ? 12.063 10.099 28.313 1.00 26.04 241 ALA A O 1
ATOM 1617 N N . ILE A 1 215 ? 13.027 9.639 30.281 1.00 25.47 242 ILE A N 1
ATOM 1618 C CA . ILE A 1 215 ? 14.349 9.528 29.759 1.00 24.27 242 ILE A CA 1
ATOM 1619 C C . ILE A 1 215 ? 14.868 8.144 30.090 1.00 31.39 242 ILE A C 1
ATOM 1620 O O . ILE A 1 215 ? 14.981 7.769 31.271 1.00 31.84 242 ILE A O 1
ATOM 1625 N N . ASN A 1 216 ? 15.185 7.388 29.046 1.00 24.92 243 ASN A N 1
ATOM 1626 C CA . ASN A 1 216 ? 15.666 6.024 29.202 1.00 29.66 243 ASN A CA 1
ATOM 1627 C C . ASN A 1 216 ? 17.092 5.945 28.773 1.00 34.32 243 ASN A C 1
ATOM 1628 O O . ASN A 1 216 ? 17.391 6.209 27.623 1.00 30.01 243 AS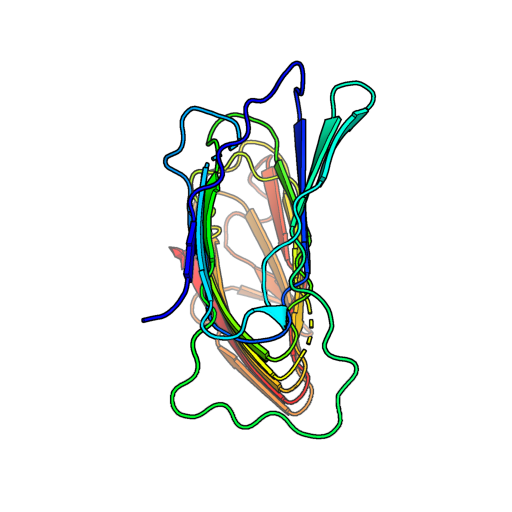N A O 1
ATOM 1633 N N . ILE A 1 217 ? 17.987 5.631 29.696 1.00 25.47 244 ILE A N 1
ATOM 1634 C CA . ILE A 1 217 ? 19.382 5.468 29.314 1.00 25.34 244 ILE A CA 1
ATOM 1635 C C . ILE A 1 217 ? 19.851 4.051 29.558 1.00 35.62 244 ILE A C 1
ATOM 1636 O O . ILE A 1 217 ? 19.580 3.465 30.608 1.00 33.15 244 ILE A O 1
ATOM 1641 N N . LYS A 1 218 ? 20.576 3.528 28.578 1.00 32.51 245 LYS A N 1
ATOM 1642 C CA . LYS A 1 218 ? 20.896 2.103 28.498 1.00 37.10 245 LYS A CA 1
ATOM 1643 C C . LYS A 1 218 ? 22.329 1.927 28.000 1.00 33.02 245 LYS A C 1
ATOM 1644 O O . LYS A 1 218 ? 22.799 2.709 27.190 1.00 31.03 245 LYS A O 1
ATOM 1650 N N . GLN A 1 219 ? 23.011 0.886 28.466 1.00 43.00 246 GLN A N 1
ATOM 1651 C CA . GLN A 1 219 ? 24.340 0.556 27.962 1.00 42.56 246 GLN A CA 1
ATOM 1652 C C . GLN A 1 219 ? 24.191 -0.573 26.977 1.00 37.76 246 GLN A C 1
ATOM 1653 O O . GLN A 1 219 ? 23.403 -1.482 27.174 1.00 36.31 246 GLN A O 1
ATOM 1659 N N . LYS A 1 220 ? 24.984 -0.518 25.932 1.00 38.92 247 LYS A N 1
ATOM 1660 C CA . LYS A 1 220 ? 24.913 -1.473 24.856 1.00 45.39 247 LYS A CA 1
ATOM 1661 C C . LYS A 1 220 ? 26.339 -1.842 24.414 1.00 47.54 247 LYS A C 1
ATOM 1662 O O . LYS A 1 220 ? 27.305 -1.070 24.503 1.00 49.15 247 LYS A O 1
#

Solvent-accessible surface area: 10573 Å² total

Sequence (210 aa):
KPKEEIIKIVEPNGAEKTKLNLNFGVGKLNISGNEEKLKGKFIYSENEWKPEIKYEVKDKDGELEISSQPGLKSGNVSSLNNKRNEEWNINLNEKIPTEIKLLSSLLGTGEFKADLSKINLKELNVGGVGKVDLDISGNYKNNVKVNIEGGVGEATVYLPKSIGVKIKAEKGVGAVNANGFIVEGENIYKNSQYGKSKNSIEVNNIEAGVGAINIKQK

Secondary structure (DSSP, 8-state):
--EEEEE----TT-SEEEEEEEEEEEEEEEEEEES---EEEEESSGGG--EEEEEEETTEEEEEEEPPP---S----TT--EEEEEEEESSS-EEEEEEEEEEEEEEE-TTS-EEEEEE--EEEEEEE--S--SS-EEEEEEEEEEEEEEEE-SSSEEEEEEEEEES-EE-TTSEEETTTEEE-TTTTTSSSEEEEEEEEEES-EEEEE-

Nearest PDB structures (foldseek):
  4qrk-assembly1_A  TM=1.005E+00  e=6.623E-40  Clostridium sporogenes ATCC 15579
  3pet-assembly1_A  TM=3.273E-01  e=6.507E-05  Bacteroides fragilis NCTC 9343
  3ljy-assembly2_B  TM=2.781E-01  e=3.340E-04  Parabacteroides distasonis ATCC 8503
  3lyc-assembly8_O  TM=2.649E-01  e=8.635E-04  Parabacteroides distasonis ATCC 8503